Protein AF-A0A1W9MWJ4-F1 (afdb_monomer_lite)

pLDDT: mean 88.48, std 11.74, range [43.22, 98.75]

Structure (mmCIF, N/CA/C/O backbone):
data_AF-A0A1W9MWJ4-F1
#
_entry.id   AF-A0A1W9MWJ4-F1
#
loop_
_atom_site.group_PDB
_atom_site.id
_atom_site.type_symbol
_atom_site.label_atom_id
_atom_site.label_alt_id
_atom_site.label_comp_id
_atom_site.label_asym_id
_atom_site.label_entity_id
_atom_site.label_seq_id
_atom_site.pdbx_PDB_ins_code
_atom_site.Cartn_x
_atom_site.Cartn_y
_atom_site.Cartn_z
_atom_site.occupancy
_atom_site.B_iso_or_equiv
_atom_site.auth_seq_id
_atom_site.auth_comp_id
_atom_site.auth_asym_id
_atom_site.auth_atom_id
_atom_site.pdbx_PDB_model_num
ATOM 1 N N . MET A 1 1 ? -29.437 21.734 59.278 1.00 46.16 1 MET A N 1
ATOM 2 C CA . MET A 1 1 ? -28.973 21.365 60.638 1.00 46.16 1 MET A CA 1
ATOM 3 C C . MET A 1 1 ? -30.182 21.122 61.524 1.00 46.16 1 MET A C 1
ATOM 5 O O . MET A 1 1 ? -30.988 22.032 61.682 1.00 46.16 1 MET A O 1
ATOM 9 N N . ASN A 1 2 ? -30.335 19.910 62.058 1.00 43.22 2 ASN A N 1
ATOM 10 C CA . ASN A 1 2 ? -31.428 19.588 62.974 1.00 43.22 2 ASN A CA 1
ATOM 11 C C . ASN A 1 2 ? -31.180 20.314 64.317 1.00 43.22 2 ASN A C 1
ATOM 13 O O . ASN A 1 2 ? -30.206 20.009 65.000 1.00 43.22 2 ASN A O 1
ATOM 17 N N . LYS A 1 3 ? -31.988 21.334 64.651 1.00 49.19 3 LYS A N 1
ATOM 18 C CA . LYS A 1 3 ? -31.817 22.184 65.856 1.00 49.19 3 LYS A CA 1
ATOM 19 C C . LYS A 1 3 ? -32.329 21.523 67.145 1.00 49.19 3 LYS A C 1
ATOM 21 O O . LYS A 1 3 ? -32.201 22.110 68.219 1.00 49.19 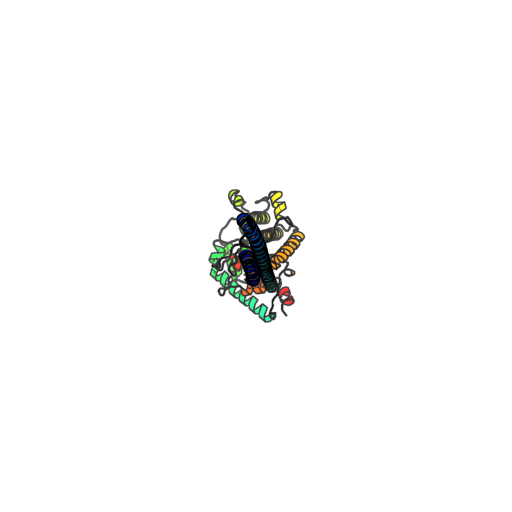3 LYS A O 1
ATOM 26 N N . GLU A 1 4 ? -32.914 20.332 67.057 1.00 54.28 4 GLU A N 1
ATOM 27 C CA . GLU A 1 4 ? -33.480 19.626 68.211 1.00 54.28 4 GLU A CA 1
ATOM 28 C C . GLU A 1 4 ? -32.502 19.356 69.366 1.00 54.28 4 GLU A C 1
ATOM 30 O O . GLU A 1 4 ? -32.885 19.615 70.506 1.00 54.28 4 GLU A O 1
ATOM 35 N N . PRO A 1 5 ? -31.238 18.940 69.145 1.00 57.44 5 PRO A N 1
ATOM 36 C CA . PRO A 1 5 ? -30.325 18.647 70.252 1.00 57.44 5 PRO A CA 1
ATOM 37 C C . PRO A 1 5 ? -30.028 19.884 71.109 1.00 57.44 5 PRO A C 1
ATOM 39 O O . PRO A 1 5 ? -29.980 19.804 72.335 1.00 57.44 5 PRO A O 1
ATOM 42 N N . LEU A 1 6 ? -29.905 21.054 70.470 1.00 55.81 6 LEU A N 1
ATOM 43 C CA . LEU A 1 6 ? -29.688 22.331 71.152 1.00 55.81 6 LEU A CA 1
ATOM 44 C C . LEU A 1 6 ? -30.902 22.741 71.988 1.00 55.81 6 LEU A C 1
ATOM 46 O O . LEU A 1 6 ? -30.722 23.221 73.102 1.00 55.81 6 LEU A O 1
ATOM 50 N N . LYS A 1 7 ? -32.128 22.507 71.500 1.00 65.94 7 LYS A N 1
ATOM 51 C CA . LYS A 1 7 ? -33.354 22.787 72.267 1.00 65.94 7 LYS A CA 1
ATOM 52 C C . LYS A 1 7 ? -33.446 21.928 73.530 1.00 65.94 7 LYS A C 1
ATOM 54 O O . LYS A 1 7 ? -33.809 22.448 74.582 1.00 65.94 7 LYS A O 1
ATOM 59 N N . THR A 1 8 ? -33.084 20.648 73.449 1.00 67.88 8 THR A N 1
ATOM 60 C CA . THR A 1 8 ? -33.124 19.724 74.595 1.00 67.88 8 THR A CA 1
ATOM 61 C C . THR A 1 8 ? -32.101 20.095 75.667 1.00 67.88 8 THR A C 1
ATOM 63 O O . THR A 1 8 ? -32.437 20.120 76.850 1.00 67.88 8 THR A O 1
ATOM 66 N N . VAL A 1 9 ? -30.879 20.463 75.263 1.00 64.19 9 VAL A N 1
ATOM 67 C CA . VAL A 1 9 ? -29.836 20.938 76.188 1.00 64.19 9 VAL A CA 1
ATOM 68 C C . VAL A 1 9 ? -30.250 22.258 76.841 1.00 64.19 9 VAL A C 1
ATOM 70 O O . VAL A 1 9 ? -30.196 22.380 78.064 1.00 64.19 9 VAL A O 1
ATOM 73 N N . TYR A 1 10 ? -30.751 23.220 76.058 1.00 69.38 10 TYR A N 1
ATOM 74 C CA . TYR A 1 10 ? -31.174 24.520 76.588 1.00 69.38 10 TYR A CA 1
ATOM 75 C C . TYR A 1 10 ? -32.322 24.384 77.595 1.00 69.38 10 TYR A C 1
ATOM 77 O O . TYR A 1 10 ? -32.293 25.000 78.660 1.00 69.38 10 TYR A O 1
ATOM 85 N N . LYS A 1 11 ? -33.299 23.518 77.299 1.00 75.62 11 LYS A N 1
ATOM 86 C CA . LYS A 1 11 ? -34.412 23.213 78.204 1.00 75.62 11 LYS A CA 1
ATOM 87 C C . LYS A 1 11 ? -33.927 22.550 79.497 1.00 75.62 11 LYS A C 1
ATOM 89 O O . LYS A 1 11 ? -34.303 22.985 80.578 1.00 75.62 11 LYS A O 1
ATOM 94 N N . ALA A 1 12 ? -33.032 21.563 79.409 1.00 72.62 12 ALA A N 1
ATOM 95 C CA . ALA A 1 12 ? -32.487 20.885 80.585 1.00 72.62 12 ALA A CA 1
ATOM 96 C C . ALA A 1 12 ? -31.656 21.817 81.489 1.00 72.62 12 ALA A C 1
ATOM 98 O O . ALA A 1 12 ? -31.703 21.684 82.713 1.00 72.62 12 ALA A O 1
ATOM 99 N N . VAL A 1 13 ? -30.913 22.765 80.905 1.00 68.31 13 VAL A N 1
ATOM 100 C CA . VAL A 1 13 ? -30.174 23.799 81.649 1.00 68.31 13 VAL A CA 1
ATOM 101 C C . VAL A 1 13 ? -31.141 24.789 82.301 1.00 68.31 13 VAL A C 1
ATOM 103 O O . VAL A 1 13 ? -31.002 25.070 83.492 1.00 68.31 13 VAL A O 1
ATOM 106 N N . SER A 1 14 ? -32.155 25.251 81.563 1.00 75.81 14 SER A N 1
ATOM 107 C CA . SER A 1 14 ? -33.181 26.174 82.062 1.00 75.81 14 SER A CA 1
ATOM 108 C C . SER A 1 14 ? -33.972 25.579 83.235 1.00 75.81 14 SER A C 1
ATOM 110 O O . SER A 1 14 ? -33.988 26.168 84.313 1.00 75.81 14 SER A O 1
ATOM 112 N N . ASP A 1 15 ? -34.503 24.359 83.099 1.00 77.38 15 ASP A N 1
ATOM 113 C CA . ASP A 1 15 ? -35.277 23.675 84.150 1.00 77.38 15 ASP A CA 1
ATOM 114 C C . ASP A 1 15 ? -34.461 23.426 85.430 1.00 77.38 15 ASP A C 1
ATOM 116 O O . ASP A 1 15 ? -35.003 23.249 86.527 1.00 77.38 15 ASP A O 1
ATOM 120 N N . ARG A 1 16 ? -33.133 23.349 85.312 1.00 67.62 16 ARG A N 1
ATOM 121 C CA . ARG A 1 16 ? -32.235 23.136 86.450 1.00 67.62 16 ARG A CA 1
ATOM 122 C C . ARG A 1 16 ? -31.802 24.448 87.087 1.00 67.62 16 ARG A C 1
ATOM 124 O O . ARG A 1 16 ? -31.708 24.494 88.309 1.00 67.62 16 ARG A O 1
ATOM 131 N N . TYR A 1 17 ? -31.605 25.497 86.290 1.00 72.06 17 TYR A N 1
ATOM 132 C CA . TYR A 1 17 ? -31.420 26.857 86.788 1.00 72.06 17 TYR A CA 1
ATOM 133 C C . TYR A 1 17 ? -32.642 27.296 87.599 1.00 72.06 17 TYR A C 1
ATOM 135 O O . TYR A 1 17 ? -32.489 27.728 88.734 1.00 72.06 17 TYR A O 1
ATOM 143 N N . THR A 1 18 ? -33.855 27.049 87.097 1.00 76.19 18 THR A N 1
ATOM 144 C CA . THR A 1 18 ? -35.100 27.334 87.826 1.00 76.19 18 THR A CA 1
ATOM 145 C C . THR A 1 18 ? -35.191 26.561 89.145 1.00 76.19 18 THR A C 1
ATOM 147 O O . THR A 1 18 ? -35.571 27.129 90.166 1.00 76.19 18 THR A O 1
ATOM 150 N N . ARG A 1 19 ? -34.783 25.282 89.170 1.00 77.12 19 ARG A N 1
ATOM 151 C CA . ARG A 1 19 ? -34.717 24.489 90.414 1.00 77.12 19 ARG A CA 1
ATOM 152 C C . ARG A 1 19 ? -33.652 24.988 91.390 1.00 77.12 19 ARG A C 1
ATOM 154 O O . ARG A 1 19 ? -33.895 24.982 92.590 1.00 77.12 19 ARG A O 1
ATOM 161 N N . PHE A 1 20 ? -32.500 25.422 90.887 1.00 70.06 20 PHE A N 1
ATOM 162 C CA . PHE A 1 20 ? -31.428 25.990 91.702 1.00 70.06 20 PHE A CA 1
ATOM 163 C C . PHE A 1 20 ? -31.844 27.328 92.322 1.00 70.06 20 PHE A C 1
ATOM 165 O O . PHE A 1 20 ? -31.697 27.502 93.527 1.00 70.06 20 PHE A O 1
ATOM 172 N N . VAL A 1 21 ? -32.430 28.228 91.525 1.00 71.44 21 VAL A N 1
ATOM 173 C CA . VAL A 1 21 ? -32.977 29.506 92.003 1.00 71.44 21 VAL A CA 1
ATOM 174 C C . VAL A 1 21 ? -34.038 29.254 93.071 1.00 71.44 21 VAL A C 1
ATOM 176 O O . VAL A 1 21 ? -33.927 29.828 94.148 1.00 71.44 21 VAL A O 1
ATOM 179 N N . ARG A 1 22 ? -34.985 28.331 92.825 1.00 77.56 22 ARG A N 1
ATOM 180 C CA . ARG A 1 22 ? -36.015 27.943 93.804 1.00 77.56 22 ARG A CA 1
ATOM 181 C C . ARG A 1 22 ? -35.404 27.447 95.121 1.00 77.56 22 ARG A C 1
ATOM 183 O O . ARG A 1 22 ? -35.761 27.958 96.178 1.00 77.56 22 ARG A O 1
ATOM 190 N N . PHE A 1 23 ? -34.454 26.512 95.059 1.00 74.00 23 PHE A N 1
ATOM 191 C CA . PHE A 1 23 ? -33.772 25.978 96.243 1.00 74.00 23 PHE A CA 1
ATOM 192 C C . PHE A 1 23 ? -33.069 27.077 97.057 1.00 74.00 23 PHE A C 1
ATOM 194 O O . PHE A 1 23 ? -33.150 27.079 98.283 1.00 74.00 23 PHE A O 1
ATOM 201 N N . TRP A 1 24 ? -32.427 28.032 96.377 1.00 68.00 24 TRP A N 1
ATOM 202 C CA . TRP A 1 24 ? -31.715 29.145 97.010 1.00 68.00 24 TRP A CA 1
ATOM 203 C C . TRP A 1 24 ? -32.668 30.148 97.674 1.00 68.00 24 TRP A C 1
ATOM 205 O O . TRP A 1 24 ? -32.402 30.593 98.787 1.00 68.00 24 TRP A O 1
ATOM 215 N N . THR A 1 25 ? -33.814 30.447 97.045 1.00 73.00 25 THR A N 1
ATOM 216 C CA . THR A 1 25 ? -34.882 31.252 97.671 1.00 73.00 25 THR A CA 1
ATOM 217 C C . THR A 1 25 ? -35.496 30.581 98.897 1.00 73.00 25 THR A C 1
ATOM 219 O O . THR A 1 25 ? -35.892 31.275 99.827 1.00 73.00 25 THR A O 1
ATOM 222 N N . GLU A 1 26 ? -35.571 29.249 98.920 1.00 77.94 26 GLU A N 1
ATOM 223 C CA . GLU A 1 26 ? -36.154 28.493 100.035 1.00 77.94 26 GLU A CA 1
ATOM 224 C C . GLU A 1 26 ? -35.163 28.288 101.203 1.00 77.94 26 GLU A C 1
ATOM 226 O O . GLU A 1 26 ? -35.597 28.058 102.329 1.00 77.94 26 GLU A O 1
ATOM 231 N N . HIS A 1 27 ? -33.844 28.405 100.977 1.00 72.50 27 HIS A N 1
ATOM 232 C CA . HIS A 1 27 ? -32.801 28.109 101.980 1.00 72.50 27 HIS A CA 1
ATOM 233 C C . HIS A 1 27 ? -31.696 29.190 102.064 1.00 72.50 27 HIS A C 1
ATOM 235 O O . HIS A 1 27 ? -30.508 28.878 101.899 1.00 72.50 27 HIS A O 1
ATOM 241 N N . PRO A 1 28 ? -32.039 30.455 102.377 1.00 66.44 28 PRO A N 1
ATOM 242 C CA . PRO A 1 28 ? -31.142 31.612 102.237 1.00 66.44 28 PRO A CA 1
ATOM 243 C C . PRO A 1 28 ? -29.908 31.606 103.160 1.00 66.44 28 PRO A C 1
ATOM 245 O O . PRO A 1 28 ? -28.928 32.286 102.870 1.00 66.44 28 PRO A O 1
ATOM 248 N N . ASN A 1 29 ? -29.920 30.822 104.246 1.00 64.19 29 ASN A N 1
ATOM 249 C CA . ASN A 1 29 ? -28.827 30.756 105.231 1.00 64.19 29 ASN A CA 1
ATOM 250 C C . ASN A 1 29 ? -27.877 29.562 105.032 1.00 64.19 29 ASN A C 1
ATOM 252 O O . ASN A 1 29 ? -26.970 29.348 105.837 1.00 64.19 29 ASN A O 1
ATOM 256 N N . THR A 1 30 ? -28.066 28.762 103.979 1.00 59.91 30 THR A N 1
ATOM 257 C CA . THR A 1 30 ? -27.116 27.695 103.650 1.00 59.91 30 THR A CA 1
ATOM 258 C C . THR A 1 30 ? -25.943 28.284 102.872 1.00 59.91 30 THR A C 1
ATOM 260 O O . THR A 1 30 ? -26.111 28.816 101.777 1.00 59.91 30 THR A O 1
ATOM 263 N N . ALA A 1 31 ? -24.731 28.188 103.431 1.00 56.72 31 ALA A N 1
ATOM 264 C CA . ALA A 1 31 ? -23.486 28.555 102.756 1.00 56.72 31 ALA A CA 1
ATOM 265 C C . ALA A 1 31 ? -23.165 27.533 101.651 1.00 56.72 31 ALA A C 1
ATOM 267 O O . ALA A 1 31 ? -22.194 26.781 101.715 1.00 56.72 31 ALA A O 1
ATOM 268 N N . PHE A 1 32 ? -24.027 27.461 100.641 1.00 59.50 32 PHE A N 1
ATOM 269 C CA . PHE A 1 32 ? -23.796 26.653 99.463 1.00 59.50 32 PHE A CA 1
ATOM 270 C C . PHE A 1 32 ? -22.678 27.329 98.661 1.00 59.50 32 PHE A C 1
ATOM 272 O O . PHE A 1 32 ? -22.807 28.505 98.307 1.00 59.50 32 PHE A O 1
ATOM 279 N N . PRO A 1 33 ? -21.555 26.650 98.382 1.00 65.25 33 PRO A N 1
ATOM 280 C CA . PRO A 1 33 ? -20.413 27.299 97.764 1.00 65.25 33 PRO A CA 1
ATOM 281 C C . PRO A 1 33 ? -20.749 27.605 96.302 1.00 65.25 33 PRO A C 1
ATOM 283 O O . PRO A 1 33 ? -20.563 26.764 95.425 1.00 65.25 33 PRO A O 1
ATOM 286 N N . LEU A 1 34 ? -21.222 28.825 96.023 1.00 64.19 34 LEU A N 1
ATOM 287 C CA . LEU A 1 34 ? -21.543 29.308 94.672 1.00 64.19 34 LEU A CA 1
ATOM 288 C C . LEU A 1 34 ? -20.396 29.033 93.688 1.00 64.19 34 LEU A C 1
ATOM 290 O O . LEU A 1 34 ? -20.623 28.617 92.556 1.00 64.19 34 LEU A O 1
ATOM 294 N N . ARG A 1 35 ? -19.149 29.165 94.162 1.00 69.38 35 ARG A N 1
ATOM 295 C CA . ARG A 1 35 ? -17.935 28.855 93.392 1.00 69.38 35 ARG A CA 1
ATOM 296 C C . ARG A 1 35 ? -17.841 27.384 92.974 1.00 69.38 35 ARG A C 1
ATOM 298 O O . ARG A 1 35 ? -17.308 27.095 91.907 1.00 69.38 35 ARG A O 1
ATOM 305 N N . MET A 1 36 ? -18.335 26.453 93.791 1.00 73.12 36 MET A N 1
ATOM 306 C CA . MET A 1 36 ? -18.375 25.026 93.460 1.00 73.12 36 MET A CA 1
ATOM 307 C C . MET A 1 36 ? -19.421 24.759 92.377 1.00 73.12 36 MET A C 1
ATOM 309 O O . MET A 1 36 ? -19.112 24.099 91.390 1.00 73.12 36 MET A O 1
ATOM 313 N N . TRP A 1 37 ? -20.622 25.328 92.513 1.00 72.19 37 TRP A N 1
ATOM 314 C CA . TRP A 1 37 ? -21.684 25.186 91.514 1.00 72.19 37 TRP A CA 1
ATOM 315 C C . TRP A 1 37 ? -21.304 25.817 90.167 1.00 72.19 37 TRP A C 1
ATOM 317 O O . TRP A 1 37 ? -21.501 25.206 89.116 1.00 72.19 37 TRP A O 1
ATOM 327 N N . GLU A 1 38 ? -20.685 26.998 90.185 1.00 73.94 38 GLU A N 1
ATOM 328 C CA . GLU A 1 38 ? -20.187 27.667 88.983 1.00 73.94 38 GLU A CA 1
ATOM 329 C C . GLU A 1 38 ? -19.080 26.846 88.302 1.00 73.94 38 GLU A C 1
ATOM 331 O O . GLU A 1 38 ? -19.107 26.649 87.085 1.00 73.94 38 GLU A O 1
ATOM 336 N N . ARG A 1 39 ? -18.133 26.303 89.082 1.00 78.81 39 ARG A N 1
ATOM 337 C CA . ARG A 1 39 ? -17.058 25.438 88.572 1.00 78.81 39 ARG A CA 1
ATOM 338 C C . ARG A 1 39 ? -17.622 24.159 87.945 1.00 78.81 39 ARG A C 1
ATOM 340 O O . ARG A 1 39 ? -17.160 23.760 86.876 1.00 78.81 39 ARG A O 1
ATOM 347 N N . GLU A 1 40 ? -18.635 23.553 88.556 1.00 77.75 40 GLU A N 1
ATOM 348 C CA . GLU A 1 40 ? -19.238 22.317 88.051 1.00 77.75 40 GLU A CA 1
ATOM 349 C C . GLU A 1 40 ? -20.125 22.556 86.823 1.00 77.75 40 GLU A C 1
ATOM 351 O O . GLU A 1 40 ? -20.106 21.769 85.874 1.00 77.75 40 GLU A O 1
ATOM 356 N N . THR A 1 41 ? -20.812 23.698 86.771 1.00 74.44 41 THR A N 1
ATOM 357 C CA . THR A 1 41 ? -21.574 24.134 85.593 1.00 74.44 41 THR A CA 1
ATOM 358 C C . THR A 1 41 ? -20.642 24.431 84.415 1.00 74.44 41 THR A C 1
ATOM 360 O O . THR A 1 41 ? -20.875 23.929 83.316 1.00 74.44 41 THR A O 1
ATOM 363 N N . LYS A 1 42 ? -19.530 25.149 84.638 1.00 77.12 42 LYS A N 1
ATOM 364 C CA . LYS A 1 42 ? -18.507 25.418 83.609 1.00 77.12 42 LYS A CA 1
ATOM 365 C C . LYS A 1 42 ? -17.877 24.135 83.065 1.00 77.12 42 LYS A C 1
ATOM 367 O O . LYS A 1 42 ? -17.789 23.974 81.850 1.00 77.12 42 LYS A O 1
ATOM 372 N N . LYS A 1 43 ? -17.499 23.191 83.936 1.00 78.88 43 LYS A N 1
ATOM 373 C CA . LYS A 1 43 ? -16.985 21.874 83.512 1.00 78.88 43 LYS A CA 1
ATOM 374 C C . LYS A 1 43 ? -17.995 21.112 82.661 1.00 78.88 43 LYS A C 1
ATOM 376 O O . LYS A 1 43 ? -17.614 20.470 81.688 1.00 78.88 43 LYS A O 1
ATOM 381 N N . ARG A 1 44 ? -19.277 21.160 83.024 1.00 74.50 44 ARG A N 1
ATOM 382 C CA . ARG A 1 44 ? -20.319 20.435 82.296 1.00 74.50 44 ARG A CA 1
ATOM 383 C C . ARG A 1 44 ? -20.608 21.054 80.929 1.00 74.50 44 ARG A C 1
ATOM 385 O O . ARG A 1 44 ? -20.681 20.309 79.960 1.00 74.50 44 ARG A O 1
ATOM 392 N N . ILE A 1 45 ? -20.662 22.385 80.839 1.00 73.06 45 ILE A N 1
ATOM 393 C CA . ILE A 1 45 ? -20.756 23.107 79.560 1.00 73.06 45 ILE A CA 1
ATOM 394 C C . ILE A 1 45 ? -19.559 22.765 78.666 1.00 73.06 45 ILE A C 1
ATOM 396 O O . ILE A 1 45 ? -19.755 22.470 77.491 1.00 73.06 45 ILE A O 1
ATOM 400 N N . ALA A 1 46 ? -18.339 22.731 79.214 1.00 75.88 46 ALA A N 1
ATOM 401 C CA . ALA A 1 46 ? -17.151 22.343 78.454 1.00 75.88 46 ALA A CA 1
ATOM 402 C C . ALA A 1 46 ? -17.260 20.909 77.896 1.00 75.88 46 ALA A C 1
ATOM 404 O O . ALA A 1 46 ? -17.012 20.705 76.710 1.00 75.88 46 ALA A O 1
ATOM 405 N N . ARG A 1 47 ? -17.724 19.935 78.699 1.00 77.06 47 ARG A N 1
ATOM 406 C CA . ARG A 1 47 ? -17.963 18.549 78.238 1.00 77.06 47 ARG A CA 1
ATOM 407 C C . ARG A 1 47 ? -19.044 18.460 77.156 1.00 77.06 47 ARG A C 1
ATOM 409 O O . ARG A 1 47 ? -18.903 17.694 76.205 1.00 77.06 47 ARG A O 1
ATOM 416 N N . GLU A 1 48 ? -20.130 19.221 77.281 1.00 73.44 48 GLU A N 1
ATOM 417 C CA . GLU A 1 48 ? -21.206 19.247 76.279 1.00 73.44 48 GLU A CA 1
ATOM 418 C C . GLU A 1 48 ? -20.753 19.919 74.973 1.00 73.44 48 GLU A C 1
ATOM 420 O O . GLU A 1 48 ? -21.060 19.419 73.890 1.00 73.44 48 GLU A O 1
ATOM 425 N N . GLN A 1 49 ? -19.960 20.994 75.052 1.00 73.62 49 GLN A N 1
ATOM 426 C CA . GLN A 1 49 ? -19.333 21.633 73.890 1.00 73.62 49 GLN A CA 1
ATOM 427 C C . GLN A 1 49 ? -18.324 20.708 73.194 1.00 73.62 49 GLN A C 1
ATOM 429 O O . GLN A 1 49 ? -18.311 20.642 71.966 1.00 73.62 49 GLN A O 1
ATOM 434 N N . GLU A 1 50 ? -17.518 19.963 73.952 1.00 75.62 50 GLU A N 1
ATOM 435 C CA . GLU A 1 50 ? -16.592 18.951 73.427 1.00 75.62 50 GLU A CA 1
ATOM 436 C C . GLU A 1 50 ? -17.347 17.806 72.733 1.00 75.62 50 GLU A C 1
ATOM 438 O O . GLU A 1 50 ? -17.009 17.415 71.616 1.00 75.62 50 GLU A O 1
ATOM 443 N N . THR A 1 51 ? -18.456 17.355 73.327 1.00 69.44 51 THR A N 1
ATOM 444 C CA . THR A 1 51 ? -19.353 16.354 72.730 1.00 69.44 51 THR A CA 1
ATOM 445 C C . THR A 1 51 ? -19.966 16.861 71.415 1.00 69.44 51 THR A C 1
ATOM 447 O O . THR A 1 51 ? -19.972 16.146 70.413 1.00 69.44 51 THR A O 1
ATOM 450 N N . LEU A 1 52 ? -20.443 18.112 71.372 1.00 65.00 52 LEU A N 1
ATOM 451 C CA . LEU A 1 52 ? -20.968 18.752 70.157 1.00 65.00 52 LEU A CA 1
ATOM 452 C C . LEU A 1 52 ? -19.898 18.905 69.063 1.00 65.00 52 LEU A C 1
ATOM 454 O O . LEU A 1 52 ? -20.188 18.639 67.892 1.00 65.00 52 LEU A O 1
ATOM 458 N N . ARG A 1 53 ? -18.664 19.286 69.427 1.00 72.81 53 ARG A N 1
ATOM 459 C CA . ARG A 1 53 ? -17.524 19.330 68.494 1.00 72.81 53 ARG A CA 1
ATOM 460 C C . ARG A 1 53 ? -17.235 17.949 67.915 1.00 72.81 53 ARG A C 1
ATOM 462 O O . ARG A 1 53 ? -17.184 17.822 66.696 1.00 72.81 53 ARG A O 1
ATOM 469 N N . PHE A 1 54 ? -17.179 16.912 68.751 1.00 73.62 54 PHE A N 1
ATOM 470 C CA . PHE A 1 54 ? -16.959 15.533 68.311 1.00 73.62 54 PHE A CA 1
ATOM 471 C C . PHE A 1 54 ? -18.010 15.058 67.290 1.00 73.62 54 PHE A C 1
ATOM 473 O O . PHE A 1 54 ? -17.660 14.494 66.251 1.00 73.62 54 PHE A O 1
ATOM 480 N N . TYR A 1 55 ? -19.301 15.321 67.530 1.00 65.12 55 TYR A N 1
ATOM 481 C CA . TYR A 1 55 ? -20.360 14.966 66.573 1.00 65.12 55 TYR A CA 1
ATOM 482 C C . TYR A 1 55 ? -20.280 15.767 65.266 1.00 65.12 55 TYR A C 1
ATOM 484 O O . TYR A 1 55 ? -20.534 15.208 64.197 1.00 65.12 55 TYR A O 1
ATOM 492 N N . THR A 1 56 ? -19.904 17.047 65.336 1.00 73.00 56 THR A N 1
ATOM 493 C CA . THR A 1 56 ? -19.753 17.912 64.154 1.00 73.00 56 THR A CA 1
ATOM 494 C C . THR A 1 56 ? -18.567 17.465 63.300 1.00 73.00 56 THR A C 1
ATOM 496 O O . THR A 1 56 ? -18.736 17.223 62.108 1.00 73.00 56 THR A O 1
ATOM 499 N N . GLU A 1 57 ? -17.404 17.230 63.911 1.00 81.12 57 GLU A N 1
ATOM 500 C CA . GLU A 1 57 ? -16.210 16.710 63.232 1.00 81.12 57 GLU A CA 1
ATOM 501 C C . GLU A 1 57 ? -16.460 15.334 62.605 1.00 81.12 57 GLU A C 1
ATOM 503 O O . GLU A 1 57 ? -16.040 15.068 61.477 1.00 81.12 57 GLU A O 1
ATOM 508 N N . ARG A 1 58 ? -17.183 14.447 63.302 1.00 79.88 58 ARG A N 1
ATOM 509 C CA . ARG A 1 58 ? -17.568 13.136 62.761 1.00 79.88 58 ARG A CA 1
ATOM 510 C C . ARG A 1 58 ? -18.532 13.271 61.578 1.00 79.88 58 ARG A C 1
ATOM 512 O O . ARG A 1 58 ? -18.404 12.521 60.609 1.00 79.88 58 ARG A O 1
ATOM 519 N N . GLY A 1 59 ? -19.465 14.223 61.633 1.00 81.81 59 GLY A N 1
ATOM 520 C CA . GLY A 1 59 ? -20.374 14.555 60.534 1.00 81.81 59 GLY A CA 1
ATOM 521 C C . GLY A 1 59 ? -19.643 15.115 59.312 1.00 81.81 59 GLY A C 1
ATOM 522 O O . GLY A 1 59 ? -19.876 14.655 58.196 1.00 81.81 59 GLY A O 1
ATOM 523 N N . GLU A 1 60 ? -18.700 16.034 59.513 1.00 85.44 60 GLU A N 1
ATOM 524 C CA . GLU A 1 60 ? -17.857 16.565 58.440 1.00 85.44 60 GLU A CA 1
ATOM 525 C C . GLU A 1 60 ? -16.969 15.493 57.812 1.00 85.44 60 GLU A C 1
ATOM 527 O O . GLU A 1 60 ? -16.905 15.406 56.588 1.00 85.44 60 GLU A O 1
ATOM 532 N N . LYS A 1 61 ? -16.318 14.645 58.620 1.00 85.69 61 LYS A N 1
ATOM 533 C CA . LYS A 1 61 ? -15.524 13.512 58.116 1.00 85.69 61 LYS A CA 1
ATOM 534 C C . LYS A 1 61 ? -16.385 12.560 57.286 1.00 85.69 61 LYS A C 1
ATOM 536 O O . LYS A 1 61 ? -15.958 12.137 56.216 1.00 85.69 61 LYS A O 1
ATOM 541 N N . LYS A 1 62 ? -17.614 12.269 57.732 1.00 86.00 62 LYS A N 1
ATOM 542 C CA . LYS A 1 62 ? -18.577 11.452 56.977 1.00 86.00 62 LYS A CA 1
ATOM 543 C C . LYS A 1 62 ? -18.962 12.111 55.649 1.00 86.00 62 LYS A C 1
ATOM 545 O O . LYS A 1 62 ? -18.964 11.430 54.632 1.00 86.00 62 LYS A O 1
ATOM 550 N N . ASN A 1 63 ? -19.250 13.411 55.636 1.00 86.50 63 ASN A N 1
ATOM 551 C CA . ASN A 1 63 ? -19.603 14.130 54.408 1.00 86.50 63 ASN A CA 1
ATOM 552 C C . ASN A 1 63 ? -18.425 14.210 53.427 1.00 86.50 63 ASN A C 1
ATOM 554 O O . ASN A 1 63 ? -18.624 13.983 52.238 1.00 86.50 63 ASN A O 1
ATOM 558 N N . ARG A 1 64 ? -17.198 14.447 53.918 1.00 87.94 64 ARG A N 1
ATOM 559 C CA . ARG A 1 64 ? -15.973 14.396 53.100 1.00 87.94 64 ARG A CA 1
ATOM 560 C C . ARG A 1 64 ? -15.764 13.010 52.495 1.00 87.94 64 ARG A C 1
ATOM 562 O O . ARG A 1 64 ? -15.501 12.909 51.305 1.00 87.94 64 ARG A O 1
ATOM 569 N N . LEU A 1 65 ? -15.951 11.949 53.285 1.00 86.12 65 LEU A N 1
ATOM 570 C CA . LEU A 1 65 ? -15.863 10.571 52.799 1.00 86.12 65 LEU A CA 1
ATOM 571 C C . LEU A 1 65 ? -16.931 10.272 51.735 1.00 86.12 65 LEU A C 1
ATOM 573 O O . LEU A 1 65 ? -16.620 9.666 50.717 1.00 86.12 65 LEU A O 1
ATOM 577 N N . ILE A 1 66 ? -18.177 10.713 51.939 1.00 87.69 66 ILE A N 1
ATOM 578 C CA . ILE A 1 66 ? -19.252 10.548 50.950 1.00 87.69 66 ILE A CA 1
ATOM 579 C C . ILE A 1 66 ? -18.924 11.312 49.660 1.00 87.69 66 ILE A C 1
ATOM 581 O O . ILE A 1 66 ? -19.064 10.729 48.588 1.00 87.69 66 ILE A O 1
ATOM 585 N N . SER A 1 67 ? -18.455 12.565 49.748 1.00 86.81 67 SER A N 1
ATOM 586 C CA . SER A 1 67 ? -18.033 13.351 48.575 1.00 86.81 67 SER A CA 1
ATOM 587 C C . SER A 1 67 ? -16.917 12.643 47.816 1.00 86.81 67 SER A C 1
ATOM 589 O O . SER A 1 67 ? -17.063 12.396 46.626 1.00 86.81 67 SER A O 1
ATOM 591 N N . ALA A 1 68 ? -15.870 12.197 48.517 1.00 89.44 68 ALA A N 1
ATOM 592 C CA . ALA A 1 68 ? -14.756 11.472 47.913 1.00 89.44 68 ALA A CA 1
ATOM 593 C C . ALA A 1 68 ? -15.206 10.170 47.225 1.00 89.44 68 ALA A C 1
ATOM 595 O O . ALA A 1 68 ? -14.755 9.857 46.127 1.00 89.44 68 ALA A O 1
ATOM 596 N N . ILE A 1 69 ? -16.138 9.418 47.826 1.00 90.56 69 ILE A N 1
ATOM 597 C CA . ILE A 1 69 ? -16.709 8.211 47.206 1.00 90.56 69 ILE A CA 1
ATOM 598 C C . ILE A 1 69 ? -17.518 8.562 45.950 1.00 90.56 69 ILE A C 1
ATOM 600 O O . ILE A 1 69 ? -17.465 7.825 44.965 1.00 90.56 69 ILE A O 1
ATOM 604 N N . LEU A 1 70 ? -18.295 9.648 45.971 1.00 90.56 70 LEU A N 1
ATOM 605 C CA . LEU A 1 70 ? -19.076 10.091 44.814 1.00 90.56 70 LEU A CA 1
ATOM 606 C C . LEU A 1 70 ? -18.173 10.592 43.680 1.00 90.56 70 LEU A C 1
ATOM 608 O O . LEU A 1 70 ? -18.397 10.211 42.532 1.00 90.56 70 LEU A O 1
ATOM 612 N N . GLU A 1 71 ? -17.138 11.366 44.002 1.00 90.88 71 GLU A N 1
ATOM 613 C CA . GLU A 1 71 ? -16.114 11.831 43.061 1.00 90.88 71 GLU A CA 1
ATOM 614 C C . GLU A 1 71 ? -15.377 10.653 42.423 1.00 90.88 71 GLU A C 1
ATOM 616 O O . GLU A 1 71 ? -15.311 10.572 41.198 1.00 90.88 71 GLU A O 1
ATOM 621 N N . LEU A 1 72 ? -14.925 9.680 43.222 1.00 91.62 72 LEU A N 1
ATOM 622 C CA . LEU A 1 72 ? -14.284 8.468 42.711 1.00 91.62 72 LEU A CA 1
ATOM 623 C C . LEU A 1 72 ? -15.228 7.671 41.800 1.00 91.62 72 LEU A C 1
ATOM 625 O O . LEU A 1 72 ? -14.836 7.248 40.716 1.00 91.62 72 LEU A O 1
ATOM 629 N N . LYS A 1 73 ? -16.497 7.489 42.194 1.00 93.06 73 LYS A N 1
ATOM 630 C CA . LYS A 1 73 ? -17.501 6.816 41.348 1.00 93.06 73 LYS A CA 1
ATOM 631 C C . LYS A 1 73 ? -17.718 7.549 40.027 1.00 93.06 73 LYS A C 1
ATOM 633 O O . LYS A 1 73 ? -17.903 6.894 39.003 1.00 93.06 73 LYS A O 1
ATOM 638 N N . TRP A 1 74 ? -17.729 8.879 40.045 1.00 93.56 74 TRP A N 1
ATOM 639 C CA . TRP A 1 74 ? -17.871 9.688 38.840 1.00 93.56 74 TRP A CA 1
ATOM 640 C C . TRP A 1 74 ? -16.640 9.562 37.938 1.00 93.56 74 TRP A C 1
ATOM 642 O O . TRP A 1 74 ? -16.797 9.260 36.760 1.00 93.56 74 TRP A O 1
ATOM 652 N N . GLN A 1 75 ? -15.429 9.660 38.493 1.00 93.31 75 GLN A N 1
ATOM 653 C CA . GLN A 1 75 ? -14.175 9.450 37.759 1.00 93.31 75 GLN A CA 1
ATOM 654 C C . GLN A 1 75 ? -14.112 8.061 37.113 1.00 93.31 75 GLN A C 1
ATOM 656 O O . GLN A 1 75 ? -13.841 7.957 35.919 1.00 93.31 75 GLN A O 1
ATOM 661 N N . VAL A 1 76 ? -14.432 7.001 37.864 1.00 94.19 76 VAL A N 1
ATOM 662 C CA . VAL A 1 76 ? -14.464 5.626 37.339 1.00 94.19 76 VAL A CA 1
ATOM 663 C C . VAL A 1 76 ? -15.471 5.500 36.194 1.00 94.19 76 VAL A C 1
ATOM 665 O O . VAL A 1 76 ? -15.141 4.940 35.154 1.00 94.19 76 VAL A O 1
ATOM 668 N N . ARG A 1 77 ? -16.683 6.053 36.335 1.00 95.50 77 ARG A N 1
ATOM 669 C CA . ARG A 1 77 ? -17.692 6.040 35.259 1.00 95.50 77 ARG A CA 1
ATOM 670 C C . ARG A 1 77 ? -17.223 6.794 34.017 1.00 95.50 77 ARG A C 1
ATOM 672 O O . ARG A 1 77 ? -17.431 6.297 32.916 1.00 95.50 77 ARG A O 1
ATOM 679 N N . SER A 1 78 ? -16.583 7.948 34.187 1.00 94.06 78 SER A N 1
ATOM 680 C CA . SER A 1 78 ? -16.043 8.737 33.078 1.00 94.06 78 SER A CA 1
ATOM 681 C C . SER A 1 78 ? -14.924 7.994 32.348 1.00 94.06 78 SER A C 1
ATOM 683 O O . SER A 1 78 ? -14.945 7.930 31.124 1.00 94.06 78 SER A O 1
ATOM 685 N N . ILE A 1 79 ? -13.995 7.366 33.078 1.00 95.88 79 ILE A N 1
ATOM 686 C CA . ILE A 1 79 ? -12.933 6.536 32.486 1.00 95.88 79 ILE A CA 1
ATOM 687 C C . ILE A 1 79 ? -13.545 5.372 31.704 1.00 95.88 79 ILE A C 1
ATOM 689 O O . ILE A 1 79 ? -13.201 5.173 30.544 1.00 95.88 79 ILE A O 1
ATOM 693 N N . LEU A 1 80 ? -14.496 4.644 32.298 1.00 96.81 80 LEU A N 1
ATOM 694 C CA . LEU A 1 80 ? -15.169 3.533 31.621 1.00 96.81 80 LEU A CA 1
ATOM 695 C C . LEU A 1 80 ? -15.920 3.988 30.363 1.00 96.81 80 LEU A C 1
ATOM 697 O O . LEU A 1 80 ? -15.859 3.304 29.344 1.00 96.81 80 LEU A O 1
ATOM 701 N N . ALA A 1 81 ? -16.586 5.145 30.406 1.00 96.75 81 ALA A N 1
ATOM 702 C CA . ALA A 1 81 ? -17.266 5.713 29.245 1.00 96.75 81 ALA A CA 1
ATOM 703 C C . ALA A 1 81 ? -16.276 6.079 28.130 1.00 96.75 81 ALA A C 1
ATOM 705 O O . ALA A 1 81 ? -16.516 5.741 26.974 1.00 96.75 81 ALA A O 1
ATOM 706 N N . ILE A 1 82 ? -15.145 6.705 28.470 1.00 96.81 82 ILE A N 1
ATOM 707 C CA . ILE A 1 82 ? -14.083 7.027 27.507 1.00 96.81 82 ILE A CA 1
ATOM 708 C C . ILE A 1 82 ? -13.515 5.744 26.895 1.00 96.81 82 ILE A C 1
ATOM 710 O O . ILE A 1 82 ? -13.437 5.643 25.675 1.00 96.81 82 ILE A O 1
ATOM 714 N N . CYS A 1 83 ? -13.184 4.738 27.708 1.00 97.12 83 CYS A N 1
ATOM 715 C CA . CYS A 1 83 ? -12.695 3.450 27.216 1.00 97.12 83 CYS A CA 1
ATOM 716 C C . CYS A 1 83 ? -13.703 2.776 26.277 1.00 97.12 83 CYS A C 1
ATOM 718 O O . CYS A 1 83 ? -13.313 2.273 25.226 1.00 97.12 83 CYS A O 1
ATOM 720 N N . PHE A 1 84 ? -14.993 2.797 26.621 1.00 97.50 84 PHE A N 1
ATOM 721 C CA . PHE A 1 84 ? -16.052 2.232 25.787 1.00 97.50 84 PHE A CA 1
ATOM 722 C C . PHE A 1 84 ? -16.207 2.976 24.454 1.00 97.50 84 PHE A C 1
ATOM 724 O O . PHE A 1 84 ? -16.324 2.338 23.406 1.00 97.50 84 PHE A O 1
ATOM 731 N N . ILE A 1 85 ? -16.173 4.312 24.474 1.00 96.69 85 ILE A N 1
ATOM 732 C CA . ILE A 1 85 ? -16.240 5.141 23.264 1.00 96.69 85 ILE A CA 1
ATOM 733 C C . ILE A 1 85 ? -15.028 4.866 22.373 1.00 96.69 85 ILE A C 1
ATOM 735 O O . ILE A 1 85 ? -15.206 4.565 21.195 1.00 96.69 85 ILE A O 1
ATOM 739 N N . SER A 1 86 ? -13.814 4.891 22.927 1.00 93.19 86 SER A N 1
ATOM 740 C CA . SER A 1 86 ? -12.588 4.600 22.178 1.00 93.19 86 SER A CA 1
ATOM 741 C C . SER A 1 86 ? -12.613 3.197 21.576 1.00 93.19 86 SER A C 1
ATOM 743 O O . SER A 1 86 ? -12.321 3.036 20.396 1.00 93.19 86 SER A O 1
ATOM 745 N N . PHE A 1 87 ? -13.030 2.186 22.345 1.00 95.44 87 PHE A N 1
ATOM 746 C CA . PHE A 1 87 ? -13.179 0.818 21.847 1.00 95.44 87 PHE A CA 1
ATOM 747 C C . PHE A 1 87 ? -14.195 0.725 20.701 1.00 95.44 87 PHE A C 1
ATOM 749 O O . PHE A 1 87 ? -13.928 0.078 19.688 1.00 95.44 87 PHE A O 1
ATOM 756 N N . SER A 1 88 ? -15.338 1.401 20.833 1.00 96.44 88 SER A N 1
ATOM 757 C CA . SER A 1 88 ? -16.391 1.409 19.812 1.00 96.44 88 SER A CA 1
ATOM 758 C C . SER A 1 88 ? -15.924 2.088 18.524 1.00 96.44 88 SER A C 1
ATOM 760 O O . SER A 1 88 ? -16.158 1.559 17.440 1.00 96.44 88 SER A O 1
ATOM 762 N N . ILE A 1 89 ? -15.220 3.220 18.635 1.00 93.56 89 ILE A N 1
ATOM 763 C CA . ILE A 1 89 ? -14.642 3.937 17.491 1.00 93.56 89 ILE A CA 1
ATOM 764 C C . ILE A 1 89 ? -13.590 3.068 16.799 1.00 93.56 89 ILE A C 1
ATOM 766 O O . ILE A 1 89 ? -13.681 2.866 15.592 1.00 93.56 89 ILE A O 1
ATOM 770 N N . SER A 1 90 ? -12.633 2.502 17.539 1.00 91.75 90 SER A N 1
ATOM 771 C CA . SER A 1 90 ? -11.604 1.633 16.957 1.00 91.75 90 SER A CA 1
ATOM 772 C C . SER A 1 90 ? -12.212 0.412 16.271 1.00 91.75 90 SER A C 1
ATOM 774 O O . SER A 1 90 ? -11.828 0.081 15.153 1.00 91.75 90 SER A O 1
ATOM 776 N N . THR A 1 91 ? -13.206 -0.222 16.900 1.00 94.44 91 THR A N 1
ATOM 777 C CA . THR A 1 91 ? -13.925 -1.359 16.310 1.00 94.44 91 THR A CA 1
ATOM 778 C C . THR A 1 91 ? -14.622 -0.948 15.019 1.00 94.44 91 THR A C 1
ATOM 780 O O . THR A 1 91 ? -14.474 -1.622 14.006 1.00 94.44 91 THR A O 1
ATOM 783 N N . PHE A 1 92 ? -15.336 0.180 15.023 1.00 94.38 92 PHE A N 1
ATOM 784 C CA . PHE A 1 92 ? -15.994 0.698 13.827 1.00 94.38 92 PHE A CA 1
ATOM 785 C C . PHE A 1 92 ? -14.999 0.978 12.695 1.00 94.38 92 PHE A C 1
ATOM 787 O O . PHE A 1 92 ? -15.249 0.580 11.563 1.00 94.38 92 PHE A O 1
ATOM 794 N N . LEU A 1 93 ? -13.860 1.608 12.992 1.00 92.25 93 LEU A N 1
ATOM 795 C CA . LEU A 1 93 ? -12.850 1.942 11.986 1.00 92.25 93 LEU A CA 1
ATOM 796 C C . LEU A 1 93 ? -12.172 0.692 11.408 1.00 92.25 93 LEU A C 1
ATOM 798 O O . LEU A 1 93 ? -11.948 0.623 10.202 1.00 92.25 93 LEU A O 1
ATOM 802 N N . ILE A 1 94 ? -11.891 -0.317 12.239 1.00 94.12 94 ILE A N 1
ATOM 803 C CA . ILE A 1 94 ? -11.381 -1.613 11.768 1.00 94.12 94 ILE A CA 1
ATOM 804 C C . ILE A 1 94 ? -12.427 -2.293 10.880 1.00 94.12 94 ILE A C 1
ATOM 806 O O . ILE A 1 94 ? -12.080 -2.828 9.828 1.00 94.12 94 ILE A O 1
ATOM 810 N N . LEU A 1 95 ? -13.707 -2.255 11.258 1.00 95.00 95 LEU A N 1
ATOM 811 C CA . LEU A 1 95 ? -14.773 -2.824 10.437 1.00 95.00 95 LEU A CA 1
ATOM 812 C C . LEU A 1 95 ? -14.916 -2.085 9.097 1.00 95.00 95 LEU A C 1
ATOM 814 O O . LEU A 1 95 ? -14.962 -2.744 8.064 1.00 95.00 95 LEU A O 1
ATOM 818 N N . ASP A 1 96 ? -14.906 -0.750 9.087 1.00 92.94 96 ASP A N 1
ATOM 819 C CA . ASP A 1 96 ? -14.971 0.053 7.855 1.00 92.94 96 ASP A CA 1
ATOM 820 C C . ASP A 1 96 ? -13.759 -0.166 6.935 1.00 92.94 96 ASP A C 1
ATOM 822 O O . ASP A 1 96 ? -13.906 -0.192 5.711 1.00 92.94 96 ASP A O 1
ATOM 826 N N . ASN A 1 97 ? -12.568 -0.378 7.506 1.00 94.19 97 ASN A N 1
ATOM 827 C CA . ASN A 1 97 ? -11.374 -0.705 6.729 1.00 94.19 97 ASN A CA 1
ATOM 828 C C . ASN A 1 97 ? -11.486 -2.072 6.039 1.00 94.19 97 ASN A C 1
ATOM 830 O O . ASN A 1 97 ? -10.976 -2.243 4.937 1.00 94.19 97 ASN A O 1
ATOM 834 N N . ASN A 1 98 ? -12.137 -3.049 6.670 1.00 95.94 98 ASN A N 1
ATOM 835 C CA . ASN A 1 98 ? -12.051 -4.447 6.244 1.00 95.94 98 ASN A CA 1
ATOM 836 C C . ASN A 1 98 ? -13.319 -5.004 5.591 1.00 95.94 98 ASN A C 1
ATOM 838 O O . ASN A 1 98 ? -13.235 -6.057 4.957 1.00 95.94 98 ASN A O 1
ATOM 842 N N . PHE A 1 99 ? -14.466 -4.335 5.729 1.00 95.31 99 PHE A N 1
ATOM 843 C CA . PHE A 1 99 ? -15.752 -4.822 5.236 1.00 95.31 99 PHE A CA 1
ATOM 844 C C . PHE A 1 99 ? -16.514 -3.756 4.448 1.00 95.31 99 PHE A C 1
ATOM 846 O O . PHE A 1 99 ? -16.696 -2.622 4.892 1.00 95.31 99 PHE A O 1
ATOM 853 N N . SER A 1 100 ? -17.024 -4.150 3.283 1.00 91.75 100 SER A N 1
ATOM 854 C CA . SER A 1 100 ? -17.911 -3.322 2.468 1.00 91.75 100 SER A CA 1
ATOM 855 C C . SER A 1 100 ? -19.350 -3.460 2.962 1.00 91.75 100 SER A C 1
ATOM 857 O O . SER A 1 100 ? -19.974 -4.506 2.806 1.00 91.75 100 SER A O 1
ATOM 859 N N . PHE A 1 101 ? -19.916 -2.397 3.539 1.00 84.62 101 PHE A N 1
ATOM 860 C CA . PHE A 1 101 ? -21.319 -2.401 3.991 1.00 84.62 101 PHE A CA 1
ATOM 861 C C . PHE A 1 101 ? -22.338 -2.401 2.841 1.00 84.62 101 PHE A C 1
ATOM 863 O O . PHE A 1 101 ? -23.520 -2.668 3.055 1.00 84.62 101 PHE A O 1
ATOM 870 N N . ARG A 1 102 ? -21.897 -2.074 1.623 1.00 87.00 102 ARG A N 1
ATOM 871 C CA . ARG A 1 102 ? -22.688 -2.161 0.394 1.00 87.00 102 ARG A CA 1
ATOM 872 C C . ARG A 1 102 ? -21.880 -2.946 -0.627 1.00 87.00 102 ARG A C 1
ATOM 874 O O . ARG A 1 102 ? -20.811 -2.490 -1.020 1.00 87.00 102 ARG A O 1
ATOM 881 N N . SER A 1 103 ? -22.386 -4.100 -1.044 1.00 85.25 103 SER A N 1
ATOM 882 C CA . SER A 1 103 ? -21.786 -4.859 -2.139 1.00 85.25 103 SER A CA 1
ATOM 883 C C . SER A 1 103 ? -22.068 -4.144 -3.456 1.00 85.25 103 SER A C 1
ATOM 885 O O . SER A 1 103 ? -23.234 -3.930 -3.797 1.00 85.25 103 SER A O 1
ATOM 887 N N . LYS A 1 104 ? -21.018 -3.785 -4.192 1.00 94.25 104 LYS A N 1
ATOM 888 C CA . LYS A 1 104 ? -21.150 -3.404 -5.601 1.00 94.25 104 LYS A CA 1
ATOM 889 C C . LYS A 1 104 ? -21.413 -4.666 -6.417 1.00 94.25 104 LYS A C 1
ATOM 891 O O . LYS A 1 104 ? -20.852 -5.717 -6.108 1.00 94.25 104 LYS A O 1
ATOM 896 N N . SER A 1 105 ? -22.244 -4.565 -7.447 1.00 96.25 105 SER A N 1
ATOM 897 C CA . SER A 1 105 ? -22.307 -5.617 -8.464 1.00 96.25 105 SER A CA 1
ATOM 898 C C . SER A 1 105 ? -20.990 -5.684 -9.238 1.00 96.25 105 SER A C 1
ATOM 900 O O . SER A 1 105 ? -20.268 -4.684 -9.330 1.00 96.25 105 SER A O 1
ATOM 902 N N . TYR A 1 106 ? -20.705 -6.833 -9.853 1.00 97.00 106 TYR A N 1
ATOM 903 C CA . TYR A 1 106 ? -19.551 -6.995 -10.745 1.00 97.00 106 TYR A CA 1
ATOM 904 C C . TYR A 1 106 ? -19.447 -5.854 -11.771 1.00 97.00 106 TYR A C 1
ATOM 906 O O . TYR A 1 106 ? -18.404 -5.218 -11.912 1.00 97.00 106 TYR A O 1
ATOM 914 N N . ARG A 1 107 ? -20.561 -5.525 -12.442 1.00 97.62 107 ARG A N 1
ATOM 915 C CA . ARG A 1 107 ? -20.600 -4.471 -13.469 1.00 97.62 107 ARG A CA 1
ATOM 916 C C . ARG A 1 107 ? -20.276 -3.089 -12.900 1.00 97.62 107 ARG A C 1
ATOM 918 O O . ARG A 1 107 ? -19.538 -2.339 -13.530 1.00 97.62 107 ARG A O 1
ATOM 925 N N . GLU A 1 108 ? -20.833 -2.743 -11.741 1.00 97.44 108 GLU A N 1
ATOM 926 C CA . GLU A 1 108 ? -20.564 -1.450 -11.099 1.00 97.44 108 GLU A CA 1
ATOM 927 C C . GLU A 1 108 ? -19.104 -1.331 -10.669 1.00 97.44 108 GLU A C 1
ATOM 929 O O . GLU A 1 108 ? -18.501 -0.276 -10.855 1.00 97.44 108 GLU A O 1
ATOM 934 N N . PHE A 1 109 ? -18.530 -2.401 -10.110 1.00 97.69 109 PHE A N 1
ATOM 935 C CA . PHE A 1 109 ? -17.127 -2.405 -9.716 1.00 97.69 109 PHE A CA 1
ATOM 936 C C . PHE A 1 109 ? -16.204 -2.271 -10.930 1.00 97.69 109 PHE A C 1
ATOM 938 O O . PHE A 1 109 ? -15.344 -1.396 -10.932 1.00 97.69 109 PHE A O 1
ATOM 945 N N . VAL A 1 110 ? -16.413 -3.078 -11.976 1.00 98.12 110 VAL A N 1
ATOM 946 C CA . VAL A 1 110 ? -15.592 -3.031 -13.196 1.00 98.12 110 VAL A CA 1
ATOM 947 C C . VAL A 1 110 ? -15.681 -1.666 -13.876 1.00 98.12 110 VAL A C 1
ATOM 949 O O . VAL A 1 110 ? -14.651 -1.125 -14.257 1.00 98.12 110 VAL A O 1
ATOM 952 N N . SER A 1 111 ? -16.874 -1.066 -13.960 1.00 98.19 111 SER A N 1
ATOM 953 C CA . SER A 1 111 ? -17.026 0.288 -14.509 1.00 98.19 111 SER A CA 1
ATOM 954 C C . SER A 1 111 ? -16.213 1.314 -13.718 1.00 98.19 111 SER A C 1
ATOM 956 O O . SER A 1 111 ? -15.518 2.125 -14.313 1.00 98.19 111 SER A O 1
ATOM 958 N N . GLN A 1 112 ? -16.262 1.264 -12.382 1.00 97.88 112 GLN A N 1
ATOM 959 C CA . GLN A 1 112 ? -15.487 2.184 -11.543 1.00 97.88 112 GLN A CA 1
ATOM 960 C C . GLN A 1 112 ? -13.980 1.947 -11.653 1.00 97.88 112 GLN A C 1
ATOM 962 O O . GLN A 1 112 ? -13.215 2.905 -11.647 1.00 97.88 112 GLN A O 1
ATOM 967 N N . LEU A 1 113 ? -13.553 0.687 -11.755 1.00 98.44 113 LEU A N 1
ATOM 968 C CA . LEU A 1 113 ? -12.155 0.327 -11.971 1.00 98.44 113 LEU A CA 1
ATOM 969 C C . LEU A 1 113 ? -11.643 0.905 -13.299 1.00 98.44 113 LEU A C 1
ATOM 971 O O . LEU A 1 113 ? -10.599 1.556 -13.314 1.00 98.44 113 LEU A O 1
ATOM 975 N N . ASP A 1 114 ? -12.400 0.714 -14.381 1.00 98.44 114 ASP A N 1
ATOM 976 C CA . ASP A 1 114 ? -12.048 1.197 -15.718 1.00 98.44 114 ASP A CA 1
ATOM 977 C C . ASP A 1 114 ? -12.018 2.732 -15.770 1.00 98.44 114 ASP A C 1
ATOM 979 O O . ASP A 1 114 ? -11.066 3.310 -16.301 1.00 98.44 114 ASP A O 1
ATOM 983 N N . ASP A 1 115 ? -12.996 3.401 -15.149 1.00 98.44 115 ASP A N 1
ATOM 984 C CA . ASP A 1 115 ? -13.012 4.860 -15.016 1.00 98.44 115 ASP A CA 1
ATOM 985 C C . ASP A 1 115 ? -11.780 5.353 -14.244 1.00 98.44 115 ASP A C 1
ATOM 987 O O . ASP A 1 115 ? -11.058 6.237 -14.713 1.00 98.44 115 ASP A O 1
ATOM 991 N N . SER A 1 116 ? -11.480 4.748 -13.090 1.00 98.38 116 SER A N 1
ATOM 992 C CA . SER A 1 116 ? -10.310 5.118 -12.291 1.00 98.38 116 SER A CA 1
ATOM 993 C C . SER A 1 116 ? -9.002 4.940 -13.053 1.00 98.38 116 SER A C 1
ATOM 995 O O . SER A 1 116 ? -8.134 5.819 -13.014 1.00 98.38 116 SER A O 1
ATOM 997 N N . MET A 1 117 ? -8.863 3.840 -13.794 1.00 98.50 117 MET A N 1
ATOM 998 C CA . MET A 1 117 ? -7.702 3.603 -14.646 1.00 98.50 117 MET A CA 1
ATOM 999 C C . MET A 1 117 ? -7.613 4.629 -15.781 1.00 98.50 117 MET A C 1
ATOM 1001 O O . MET A 1 117 ? -6.524 5.129 -16.078 1.00 98.50 117 MET A O 1
ATOM 1005 N N . LEU A 1 118 ? -8.734 4.999 -16.400 1.00 98.19 118 LEU A N 1
ATOM 1006 C CA . LEU A 1 118 ? -8.768 6.021 -17.442 1.00 98.19 118 LEU A CA 1
ATOM 1007 C C . LEU A 1 118 ? -8.303 7.383 -16.906 1.00 98.19 118 LEU A C 1
ATOM 1009 O O . LEU A 1 118 ? -7.404 7.996 -17.495 1.00 98.19 118 LEU A O 1
ATOM 1013 N N . PHE A 1 119 ? -8.866 7.837 -15.782 1.00 98.25 119 PHE A N 1
ATOM 1014 C CA . PHE A 1 119 ? -8.511 9.117 -15.165 1.00 98.25 119 PHE A CA 1
ATOM 1015 C C . PHE A 1 119 ? -7.055 9.147 -14.699 1.00 98.25 119 PHE A C 1
ATOM 1017 O O . PHE A 1 119 ? -6.339 10.103 -14.999 1.00 98.25 119 PHE A O 1
ATOM 1024 N N . GLY A 1 120 ? -6.569 8.090 -14.047 1.00 98.12 120 GLY A N 1
ATOM 1025 C CA . GLY A 1 120 ? -5.179 8.049 -13.594 1.00 98.12 120 GLY A CA 1
ATOM 1026 C C . GLY A 1 120 ? -4.173 7.945 -14.741 1.00 98.12 120 GLY A C 1
ATOM 1027 O O . GLY A 1 120 ? -3.106 8.559 -14.691 1.00 98.12 120 GLY A O 1
ATOM 1028 N N . THR A 1 121 ? -4.524 7.271 -15.841 1.00 98.31 121 THR A N 1
ATOM 1029 C CA . THR A 1 121 ? -3.676 7.242 -17.047 1.00 98.31 121 THR A CA 1
ATOM 1030 C C . THR A 1 121 ? -3.597 8.626 -17.687 1.00 98.31 121 THR A C 1
ATOM 1032 O O . THR A 1 121 ? -2.514 9.074 -18.080 1.00 98.31 121 THR A O 1
ATOM 1035 N N . ALA A 1 122 ? -4.723 9.344 -17.757 1.00 98.00 122 ALA A N 1
ATOM 1036 C CA . ALA A 1 122 ? -4.748 10.728 -18.218 1.00 98.00 122 ALA A CA 1
ATOM 1037 C C . ALA A 1 122 ? -3.908 11.641 -17.308 1.00 98.00 122 ALA A C 1
ATOM 1039 O O . ALA A 1 122 ? -3.109 12.434 -17.814 1.00 98.00 122 ALA A O 1
ATOM 1040 N N . TRP A 1 123 ? -4.014 11.473 -15.986 1.00 97.62 123 TRP A N 1
ATOM 1041 C CA . TRP A 1 123 ? -3.221 12.209 -15.001 1.00 97.62 123 TRP A CA 1
ATOM 1042 C C . TRP A 1 123 ? -1.715 12.013 -15.210 1.00 97.62 123 TRP A C 1
ATOM 1044 O O . TRP A 1 123 ? -0.976 12.998 -15.307 1.00 97.62 123 TRP A O 1
ATOM 1054 N N . MET A 1 124 ? -1.262 10.758 -15.337 1.00 97.12 124 MET A N 1
ATOM 1055 C CA . MET A 1 124 ? 0.152 10.423 -15.554 1.00 97.12 124 MET A CA 1
ATOM 1056 C C . MET A 1 124 ? 0.655 10.966 -16.892 1.00 97.12 124 MET A C 1
ATOM 1058 O O . MET A 1 124 ? 1.727 11.564 -16.951 1.00 97.12 124 MET A O 1
ATOM 1062 N N . THR A 1 125 ? -0.149 10.848 -17.953 1.00 97.00 125 THR A N 1
ATOM 1063 C CA . THR A 1 125 ? 0.200 11.373 -19.283 1.00 97.00 125 THR A CA 1
ATOM 1064 C C . THR A 1 125 ? 0.386 12.891 -19.244 1.00 97.00 125 THR A C 1
ATOM 1066 O O . THR A 1 125 ? 1.382 13.406 -19.752 1.00 97.00 125 THR A O 1
ATOM 1069 N N . ALA A 1 126 ? -0.519 13.618 -18.583 1.00 96.38 126 ALA A N 1
ATOM 1070 C CA . ALA A 1 126 ? -0.444 15.073 -18.454 1.00 96.38 126 ALA A CA 1
ATOM 1071 C C . ALA A 1 126 ? 0.776 15.545 -17.641 1.00 96.38 126 ALA A C 1
ATOM 1073 O O . ALA A 1 126 ? 1.252 16.664 -17.827 1.00 96.38 126 ALA A O 1
ATOM 1074 N N . ARG A 1 127 ? 1.305 14.688 -16.760 1.00 94.38 127 ARG A N 1
ATOM 1075 C CA . ARG A 1 127 ? 2.453 14.970 -15.880 1.00 94.38 127 ARG A CA 1
ATOM 1076 C C . ARG A 1 127 ? 3.702 14.180 -16.241 1.00 94.38 127 ARG A C 1
ATOM 1078 O O . ARG A 1 127 ? 4.637 14.094 -15.451 1.00 94.38 127 ARG A O 1
ATOM 1085 N N . THR A 1 128 ? 3.758 13.686 -17.469 1.00 92.50 128 THR A N 1
ATOM 1086 C CA . THR A 1 128 ? 4.903 12.980 -18.039 1.00 92.50 128 THR A CA 1
ATOM 1087 C C . THR A 1 128 ? 6.241 13.637 -17.692 1.00 92.50 128 THR A C 1
ATOM 1089 O O . THR A 1 128 ? 7.145 12.966 -17.211 1.00 92.50 128 THR A O 1
ATOM 1092 N N . GLY A 1 129 ? 6.376 14.952 -17.904 1.00 87.50 129 GLY A N 1
ATOM 1093 C CA . GLY A 1 129 ? 7.640 15.647 -17.646 1.00 87.50 129 GLY A CA 1
ATOM 1094 C C . GLY A 1 129 ? 8.072 15.581 -16.178 1.00 87.50 129 GLY A C 1
ATOM 1095 O O . GLY A 1 129 ? 9.255 15.433 -15.895 1.00 87.50 129 GLY A O 1
ATOM 1096 N N . GLN A 1 130 ? 7.119 15.614 -15.240 1.00 86.94 130 GLN A N 1
ATOM 1097 C CA . GLN A 1 130 ? 7.401 15.436 -13.814 1.00 86.94 130 GLN A CA 1
ATOM 1098 C C . GLN A 1 130 ? 7.879 14.009 -13.519 1.00 86.94 130 GLN A C 1
ATOM 1100 O O . GLN A 1 130 ? 8.819 13.831 -12.746 1.00 86.94 130 GLN A O 1
ATOM 1105 N N . LEU A 1 131 ? 7.250 13.010 -14.144 1.00 86.81 131 LEU A N 1
ATOM 1106 C CA . LEU A 1 131 ? 7.594 11.599 -13.973 1.00 86.81 131 LEU A CA 1
ATOM 1107 C C . LEU A 1 131 ? 8.979 11.263 -14.539 1.00 86.81 131 LEU A C 1
ATOM 1109 O O . LEU A 1 131 ? 9.674 10.443 -13.953 1.00 86.81 131 LEU A O 1
ATOM 1113 N N . THR A 1 132 ? 9.403 11.900 -15.636 1.00 85.94 132 THR A N 1
ATOM 1114 C CA . THR A 1 132 ? 10.651 11.544 -16.333 1.00 85.94 132 THR A CA 1
ATOM 1115 C C . THR A 1 132 ? 11.866 12.396 -15.949 1.00 85.94 132 THR A C 1
ATOM 1117 O O . THR A 1 132 ? 12.983 11.894 -16.016 1.00 85.94 132 THR A O 1
ATOM 1120 N N . GLN A 1 133 ? 11.700 13.656 -15.519 1.00 79.12 133 GLN A N 1
ATOM 1121 C CA . GLN A 1 133 ? 12.838 14.563 -15.259 1.00 79.12 133 GLN A CA 1
ATOM 1122 C C . GLN A 1 133 ? 13.505 14.379 -13.887 1.00 79.12 133 GLN A C 1
ATOM 1124 O O . GLN A 1 133 ? 14.684 14.698 -13.733 1.00 79.12 133 GLN A O 1
ATOM 1129 N N . ARG A 1 134 ? 12.773 13.894 -12.877 1.00 70.69 134 ARG A N 1
ATOM 1130 C CA . ARG A 1 134 ? 13.312 13.526 -11.551 1.00 70.69 134 ARG A CA 1
ATOM 1131 C C . ARG A 1 134 ? 12.665 12.227 -11.067 1.00 70.69 134 ARG A C 1
ATOM 1133 O O . ARG A 1 134 ? 11.908 12.246 -10.095 1.00 70.69 134 ARG A O 1
ATOM 1140 N N . PRO A 1 135 ? 12.888 11.116 -11.779 1.00 69.75 135 PRO A N 1
ATOM 1141 C CA . PRO A 1 135 ? 12.134 9.905 -11.539 1.00 69.75 135 PRO A CA 1
ATOM 1142 C C . PRO A 1 135 ? 12.566 9.276 -10.224 1.00 69.75 135 PRO A C 1
ATOM 1144 O O . PRO A 1 135 ? 13.744 8.997 -10.006 1.00 69.75 135 PRO A O 1
ATOM 1147 N N . ASN A 1 136 ? 11.586 8.961 -9.385 1.00 84.81 136 ASN A N 1
ATOM 1148 C CA . ASN A 1 136 ? 11.738 7.812 -8.514 1.00 84.81 136 ASN A CA 1
ATOM 1149 C C . ASN A 1 136 ? 11.672 6.571 -9.419 1.00 84.81 136 ASN A C 1
ATOM 1151 O O . ASN A 1 136 ? 10.663 6.326 -10.080 1.00 84.81 136 ASN A O 1
ATOM 1155 N N . LEU A 1 137 ? 12.772 5.824 -9.493 1.00 87.62 137 LEU A N 1
ATOM 1156 C CA . LEU A 1 137 ? 12.949 4.758 -10.480 1.00 87.62 137 LEU A CA 1
ATOM 1157 C C . LEU A 1 137 ? 12.089 3.523 -10.229 1.00 87.62 137 LEU A C 1
ATOM 1159 O O . LEU A 1 137 ? 11.776 2.799 -11.174 1.00 87.62 137 LEU A O 1
ATOM 1163 N N . PHE A 1 138 ? 11.600 3.355 -9.002 1.00 90.25 138 PHE A N 1
ATOM 1164 C CA . PHE A 1 138 ? 10.522 2.412 -8.736 1.00 90.25 138 PHE A CA 1
ATOM 1165 C C . PHE A 1 138 ? 9.235 2.788 -9.466 1.00 90.25 138 PHE A C 1
ATOM 1167 O O . PHE A 1 138 ? 8.526 1.903 -9.927 1.00 90.25 138 PHE A O 1
ATOM 1174 N N . LEU A 1 139 ? 8.929 4.076 -9.631 1.00 93.75 139 LEU A N 1
ATOM 1175 C CA . LEU A 1 139 ? 7.710 4.482 -10.333 1.00 93.75 139 LEU A CA 1
ATOM 1176 C C . LEU A 1 139 ? 7.791 4.145 -11.817 1.00 93.75 139 LEU A C 1
ATOM 1178 O O . LEU A 1 139 ? 6.813 3.676 -12.385 1.00 93.75 139 LEU A O 1
ATOM 1182 N N . ILE A 1 140 ? 8.959 4.325 -12.440 1.00 94.44 140 ILE A N 1
ATOM 1183 C CA . ILE A 1 140 ? 9.144 3.925 -13.838 1.00 94.44 140 ILE A CA 1
ATOM 1184 C C . ILE A 1 140 ? 9.006 2.409 -13.988 1.00 94.44 140 ILE A C 1
ATOM 1186 O O . ILE A 1 140 ? 8.327 1.973 -14.908 1.00 94.44 140 ILE A O 1
ATOM 1190 N N . HIS A 1 141 ? 9.557 1.620 -13.062 1.00 94.75 141 HIS A N 1
ATOM 1191 C CA . HIS A 1 141 ? 9.347 0.170 -13.038 1.00 94.75 141 HIS A CA 1
ATOM 1192 C C . HIS A 1 141 ? 7.863 -0.212 -13.000 1.00 94.75 141 HIS A C 1
ATOM 1194 O O . HIS A 1 141 ? 7.421 -1.074 -13.751 1.00 94.75 141 HIS A O 1
ATOM 1200 N N . MET A 1 142 ? 7.086 0.439 -12.132 1.00 97.06 142 MET A N 1
ATOM 1201 C CA . MET A 1 142 ? 5.645 0.198 -12.026 1.00 97.06 142 MET A CA 1
ATOM 1202 C C . MET A 1 142 ? 4.912 0.600 -13.311 1.00 97.06 142 MET A C 1
ATOM 1204 O O . MET A 1 142 ? 4.025 -0.118 -13.758 1.00 97.06 142 MET A O 1
ATOM 1208 N N . ILE A 1 143 ? 5.285 1.727 -13.927 1.00 97.44 143 ILE A N 1
ATOM 1209 C CA . ILE A 1 143 ? 4.697 2.181 -15.198 1.00 97.44 143 ILE A CA 1
ATOM 1210 C C . ILE A 1 143 ? 5.034 1.223 -16.341 1.00 97.44 143 ILE A C 1
ATOM 1212 O O . ILE A 1 143 ? 4.164 0.955 -17.166 1.00 97.44 143 ILE A O 1
ATOM 1216 N N . ASP A 1 144 ? 6.253 0.691 -16.377 1.00 96.56 144 ASP A N 1
ATOM 1217 C CA . ASP A 1 144 ? 6.670 -0.312 -17.357 1.00 96.56 144 ASP A CA 1
ATOM 1218 C C . ASP A 1 144 ? 5.883 -1.614 -17.196 1.00 96.56 144 ASP A C 1
ATOM 1220 O O . ASP A 1 144 ? 5.289 -2.086 -18.160 1.00 96.56 144 ASP A O 1
ATOM 1224 N N . ASP A 1 145 ? 5.732 -2.106 -15.962 1.00 97.31 145 ASP A N 1
ATOM 1225 C CA . ASP A 1 145 ? 4.905 -3.283 -15.670 1.00 97.31 145 ASP A CA 1
ATOM 1226 C C . ASP A 1 145 ? 3.434 -3.055 -16.078 1.00 97.31 145 ASP A C 1
ATOM 1228 O O . ASP A 1 145 ? 2.811 -3.929 -16.681 1.00 97.31 145 ASP A O 1
ATOM 1232 N N . MET A 1 146 ? 2.878 -1.861 -15.819 1.00 98.44 146 MET A N 1
ATOM 1233 C CA . MET A 1 146 ? 1.538 -1.476 -16.292 1.00 98.44 146 MET A C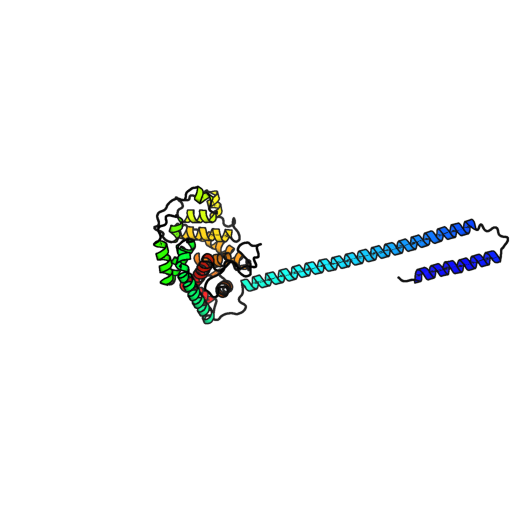A 1
ATOM 1234 C C . MET A 1 146 ? 1.440 -1.453 -17.820 1.00 98.44 146 MET A C 1
ATOM 1236 O O . MET A 1 146 ? 0.449 -1.934 -18.374 1.00 98.44 146 MET A O 1
ATOM 1240 N N . ALA A 1 147 ? 2.437 -0.896 -18.508 1.00 97.75 147 ALA A N 1
ATOM 1241 C CA . ALA A 1 147 ? 2.473 -0.826 -19.965 1.00 97.75 147 ALA A CA 1
ATOM 1242 C C . ALA A 1 147 ? 2.603 -2.218 -20.603 1.00 97.75 147 ALA A C 1
ATOM 1244 O O . ALA A 1 147 ? 1.979 -2.469 -21.632 1.00 97.75 147 ALA A O 1
ATOM 1245 N N . ASP A 1 148 ? 3.383 -3.113 -19.993 1.00 97.19 148 ASP A N 1
ATOM 1246 C CA . ASP A 1 148 ? 3.533 -4.508 -20.413 1.00 97.19 148 ASP A CA 1
ATOM 1247 C C . ASP A 1 148 ? 2.208 -5.270 -20.291 1.00 97.19 148 ASP A C 1
ATOM 1249 O O . ASP A 1 148 ? 1.801 -5.941 -21.234 1.00 97.19 148 ASP A O 1
ATOM 1253 N N . MET A 1 149 ? 1.510 -5.155 -19.154 1.00 97.56 149 MET A N 1
ATOM 1254 C CA . MET A 1 149 ? 0.302 -5.954 -18.898 1.00 97.56 149 MET A CA 1
ATOM 1255 C C . MET A 1 149 ? -0.955 -5.460 -19.630 1.00 97.56 149 MET A C 1
ATOM 1257 O O . MET A 1 149 ? -1.873 -6.241 -19.857 1.00 97.56 149 MET A O 1
ATOM 1261 N N . SER A 1 150 ? -1.028 -4.168 -19.957 1.00 97.81 150 SER A N 1
ATOM 1262 C CA . SER A 1 150 ? -2.223 -3.544 -20.551 1.00 97.81 150 SER A CA 1
ATOM 1263 C C . SER A 1 150 ? -2.098 -3.210 -22.032 1.00 97.81 150 SER A C 1
ATOM 1265 O O . SER A 1 150 ? -3.092 -2.837 -22.652 1.00 97.81 150 SER A O 1
ATOM 1267 N N . GLU A 1 151 ? -0.875 -3.244 -22.565 1.00 97.00 151 GLU A N 1
ATOM 1268 C CA . GLU A 1 151 ? -0.532 -2.727 -23.892 1.00 97.00 151 GLU A CA 1
ATOM 1269 C C . GLU A 1 151 ? -0.918 -1.242 -24.104 1.00 97.00 151 GLU A C 1
ATOM 1271 O O . GLU A 1 151 ? -1.042 -0.780 -25.237 1.00 97.00 151 GLU A O 1
ATOM 1276 N N . GLU A 1 152 ? -1.088 -0.450 -23.032 1.00 97.19 152 GLU A N 1
ATOM 1277 C CA . GLU A 1 152 ? -1.483 0.961 -23.127 1.00 97.19 152 GLU A CA 1
ATOM 1278 C C . GLU A 1 152 ? -0.335 1.834 -23.690 1.00 97.19 152 GLU A C 1
ATOM 1280 O O . GLU A 1 152 ? 0.665 2.091 -23.000 1.00 97.19 152 GLU A O 1
ATOM 1285 N N . PRO A 1 153 ? -0.467 2.377 -24.919 1.00 97.62 153 PRO A N 1
ATOM 1286 C CA . PRO A 1 153 ? 0.624 3.077 -25.596 1.00 97.62 153 PRO A CA 1
ATOM 1287 C C . PRO A 1 153 ? 1.044 4.373 -24.895 1.00 97.62 153 PRO A C 1
ATOM 1289 O O . PRO A 1 153 ? 2.194 4.801 -25.023 1.00 97.62 153 PRO A O 1
ATOM 1292 N N . ARG A 1 154 ? 0.144 5.022 -24.142 1.00 97.94 154 ARG A N 1
ATOM 1293 C CA . ARG A 1 154 ? 0.491 6.229 -23.376 1.00 97.94 154 ARG A CA 1
ATOM 1294 C C . ARG A 1 154 ? 1.472 5.919 -22.249 1.00 97.94 154 ARG A C 1
ATOM 1296 O O . ARG A 1 154 ? 2.409 6.691 -22.054 1.00 97.94 154 ARG A O 1
ATOM 1303 N N . LEU A 1 155 ? 1.292 4.797 -21.550 1.00 97.94 155 LEU A N 1
ATOM 1304 C CA . LEU A 1 155 ? 2.204 4.366 -20.489 1.00 97.94 155 LEU A CA 1
ATOM 1305 C C . LEU A 1 155 ? 3.557 3.964 -21.070 1.00 97.94 155 LEU A C 1
ATOM 1307 O O . LEU A 1 155 ? 4.585 4.434 -20.582 1.00 97.94 155 LEU A O 1
ATOM 1311 N N . ARG A 1 156 ? 3.561 3.203 -22.176 1.00 97.44 156 ARG A N 1
ATOM 1312 C CA . ARG A 1 156 ? 4.805 2.845 -22.874 1.00 97.44 156 ARG A CA 1
ATOM 1313 C C . ARG A 1 156 ? 5.617 4.078 -23.253 1.00 97.44 156 ARG A C 1
ATOM 1315 O O . ARG A 1 156 ? 6.815 4.129 -22.993 1.00 97.44 156 ARG A O 1
ATOM 1322 N N . ARG A 1 157 ? 4.956 5.107 -23.792 1.00 96.88 157 ARG A N 1
ATOM 1323 C CA . ARG A 1 157 ? 5.616 6.363 -24.160 1.00 96.88 157 ARG A CA 1
ATOM 1324 C C . ARG A 1 157 ? 6.327 7.003 -22.967 1.00 96.88 157 ARG A C 1
ATOM 1326 O O . ARG A 1 157 ? 7.444 7.483 -23.136 1.00 96.88 157 ARG A O 1
ATOM 1333 N N . ILE A 1 158 ? 5.708 7.018 -21.780 1.00 95.88 158 ILE A N 1
ATOM 1334 C CA . ILE A 1 158 ? 6.323 7.565 -20.554 1.00 95.88 158 ILE A CA 1
ATOM 1335 C C . ILE A 1 158 ? 7.642 6.845 -20.249 1.00 95.88 158 ILE A C 1
ATOM 1337 O O . ILE A 1 158 ? 8.648 7.513 -19.999 1.00 95.88 158 ILE A O 1
ATOM 1341 N N . VAL A 1 159 ? 7.651 5.512 -20.331 1.00 95.31 159 VAL A N 1
ATOM 1342 C CA . VAL A 1 159 ? 8.858 4.697 -20.129 1.00 95.31 159 VAL A CA 1
ATOM 1343 C C . VAL A 1 159 ? 9.914 5.008 -21.187 1.00 95.31 159 VAL A C 1
ATOM 1345 O O . VAL A 1 159 ? 11.051 5.308 -20.840 1.00 95.31 159 VAL A O 1
ATOM 1348 N N . GLU A 1 160 ? 9.547 5.023 -22.468 1.00 94.56 160 GLU A N 1
ATOM 1349 C CA . GLU A 1 160 ? 10.473 5.312 -23.573 1.00 94.56 160 GLU A CA 1
ATOM 1350 C C . GLU A 1 160 ? 11.127 6.693 -23.442 1.00 94.56 160 GLU A C 1
ATOM 1352 O O . GLU A 1 160 ? 12.335 6.834 -23.632 1.00 94.56 160 GLU A O 1
ATOM 1357 N N . MET A 1 161 ? 10.358 7.721 -23.066 1.00 93.44 161 MET A N 1
ATOM 1358 C CA . MET A 1 161 ? 10.915 9.054 -22.824 1.00 93.44 161 MET A CA 1
ATOM 1359 C C . MET A 1 161 ? 11.871 9.075 -21.638 1.00 93.44 161 MET A C 1
ATOM 1361 O O . MET A 1 161 ? 12.871 9.786 -21.700 1.00 93.44 161 MET A O 1
ATOM 1365 N N . TYR A 1 162 ? 11.587 8.320 -20.573 1.00 91.88 162 TYR A N 1
ATOM 1366 C CA . TYR A 1 162 ? 12.537 8.175 -19.476 1.00 91.88 162 TYR A CA 1
ATOM 1367 C C . TYR A 1 162 ? 13.828 7.494 -19.951 1.00 91.88 162 TYR A C 1
ATOM 1369 O O . TYR A 1 162 ? 14.920 8.011 -19.719 1.00 91.88 162 TYR A O 1
ATOM 1377 N N . LEU A 1 163 ? 13.712 6.370 -20.662 1.00 91.19 163 LEU A N 1
ATOM 1378 C CA . LEU A 1 163 ? 14.861 5.624 -21.172 1.00 91.19 163 LEU A CA 1
ATOM 1379 C C . LEU A 1 163 ? 15.695 6.444 -22.169 1.00 91.19 163 LEU A C 1
ATOM 1381 O O . LEU A 1 163 ? 16.914 6.278 -22.222 1.00 91.19 163 LEU A O 1
ATOM 1385 N N . GLY A 1 164 ? 15.079 7.381 -22.894 1.00 90.38 164 GLY A N 1
ATOM 1386 C CA . GLY A 1 164 ? 15.773 8.331 -23.766 1.00 90.38 164 GLY A CA 1
ATOM 1387 C C . GLY A 1 164 ? 16.631 9.377 -23.037 1.00 90.38 164 GLY A C 1
ATOM 1388 O O . GLY A 1 164 ? 17.495 9.988 -23.666 1.00 90.38 164 GLY A O 1
ATOM 1389 N N . ILE A 1 165 ? 16.436 9.590 -21.731 1.00 87.94 165 ILE A N 1
ATOM 1390 C CA . ILE A 1 165 ? 17.264 10.498 -20.925 1.00 87.94 165 ILE A CA 1
ATOM 1391 C C . ILE A 1 165 ? 18.530 9.745 -20.496 1.00 87.94 165 ILE A C 1
ATOM 1393 O O . ILE A 1 165 ? 18.417 8.706 -19.842 1.00 87.94 165 ILE A O 1
ATOM 1397 N N . PRO A 1 166 ? 19.744 10.238 -20.808 1.00 84.44 166 PRO A N 1
ATOM 1398 C CA . PRO A 1 166 ? 20.973 9.634 -20.307 1.00 84.44 166 PRO A CA 1
ATOM 1399 C C . PRO A 1 166 ? 21.005 9.644 -18.777 1.00 84.44 166 PRO A C 1
ATOM 1401 O O . PRO A 1 166 ? 20.717 10.656 -18.143 1.00 84.44 166 PRO A O 1
ATOM 1404 N N . GLY A 1 167 ? 21.381 8.521 -18.179 1.00 81.38 167 GLY A N 1
ATOM 1405 C CA . GLY A 1 167 ? 21.547 8.402 -16.738 1.00 81.38 167 GLY A CA 1
ATOM 1406 C C . GLY A 1 167 ? 22.336 7.149 -16.414 1.00 81.38 167 GLY A C 1
ATOM 1407 O O . GLY A 1 167 ? 22.211 6.145 -17.111 1.00 81.38 167 GLY A O 1
ATOM 1408 N N . ASP A 1 168 ? 23.153 7.221 -15.375 1.00 79.50 168 ASP A N 1
ATOM 1409 C CA . ASP A 1 168 ? 24.142 6.196 -15.052 1.00 79.50 168 ASP A CA 1
ATOM 1410 C C . ASP A 1 168 ? 24.043 5.686 -13.611 1.00 79.50 168 ASP A C 1
ATOM 1412 O O . ASP A 1 168 ? 24.929 4.998 -13.111 1.00 79.50 168 ASP A O 1
ATOM 1416 N N . SER A 1 169 ? 22.928 5.996 -12.957 1.00 85.75 169 SER A N 1
ATOM 1417 C CA . SER A 1 169 ? 22.608 5.478 -11.638 1.00 85.75 169 SER A CA 1
ATOM 1418 C C . SER A 1 169 ? 22.282 3.986 -11.698 1.00 85.75 169 SER A C 1
ATOM 1420 O O . SER A 1 169 ? 21.513 3.554 -12.558 1.00 85.75 169 SER A O 1
ATOM 1422 N N . LEU A 1 170 ? 22.771 3.216 -10.721 1.00 89.06 170 LEU A N 1
ATOM 1423 C CA . LEU A 1 170 ? 22.441 1.795 -10.563 1.00 89.06 170 LEU A CA 1
ATOM 1424 C C . LEU A 1 170 ? 20.923 1.540 -10.521 1.00 89.06 170 LEU A C 1
ATOM 1426 O O . LEU A 1 170 ? 20.438 0.543 -11.056 1.00 89.06 170 LEU A O 1
ATOM 1430 N N . TRP A 1 171 ? 20.165 2.484 -9.960 1.00 90.38 171 TRP A N 1
ATOM 1431 C CA . TRP A 1 171 ? 18.705 2.461 -9.923 1.00 90.38 171 TRP A CA 1
ATOM 1432 C C . TRP A 1 171 ? 18.060 2.332 -11.310 1.00 90.38 171 TRP A C 1
ATOM 1434 O O . TRP A 1 171 ? 16.943 1.827 -11.416 1.00 90.38 171 TRP A O 1
ATOM 1444 N N . ARG A 1 172 ? 18.744 2.755 -12.387 1.00 90.81 172 ARG A N 1
ATOM 1445 C CA . ARG A 1 172 ? 18.243 2.661 -13.768 1.00 90.81 172 ARG A CA 1
ATOM 1446 C C . ARG A 1 172 ? 17.918 1.220 -14.154 1.00 90.81 172 ARG A C 1
ATOM 1448 O O . ARG A 1 172 ? 17.014 1.013 -14.958 1.00 90.81 172 ARG A O 1
ATOM 1455 N N . ARG A 1 173 ? 18.560 0.228 -13.522 1.00 91.88 173 ARG A N 1
ATOM 1456 C CA . ARG A 1 173 ? 18.273 -1.201 -13.732 1.00 91.88 173 ARG A CA 1
ATOM 1457 C C . ARG A 1 173 ? 16.833 -1.605 -13.429 1.00 91.88 173 ARG A C 1
ATOM 1459 O O . ARG A 1 173 ? 16.379 -2.616 -13.961 1.00 91.88 173 ARG A O 1
ATOM 1466 N N . LEU A 1 174 ? 16.108 -0.821 -12.628 1.00 91.44 174 LEU A N 1
ATOM 1467 C CA . LEU A 1 174 ? 14.676 -1.022 -12.389 1.00 91.44 174 LEU A CA 1
ATOM 1468 C C . LEU A 1 174 ? 13.824 -0.817 -13.653 1.00 91.44 174 LEU A C 1
ATOM 1470 O O . LEU A 1 174 ? 12.791 -1.468 -13.785 1.00 91.44 174 LEU A O 1
ATOM 1474 N N . ALA A 1 175 ? 14.268 0.049 -14.569 1.00 89.31 175 ALA A N 1
ATOM 1475 C CA . ALA A 1 175 ? 13.594 0.359 -15.832 1.00 89.31 175 ALA A CA 1
ATOM 1476 C C . ALA A 1 175 ? 14.308 -0.231 -17.064 1.00 89.31 175 ALA A C 1
ATOM 1478 O O . ALA A 1 175 ? 13.677 -0.512 -18.072 1.00 89.31 175 ALA A O 1
ATOM 1479 N N . ASP A 1 176 ? 15.626 -0.420 -16.997 1.00 90.38 176 ASP A N 1
ATOM 1480 C CA . ASP A 1 176 ? 16.441 -0.984 -18.073 1.00 90.38 176 ASP A CA 1
ATOM 1481 C C . ASP A 1 176 ? 17.428 -1.997 -17.498 1.00 90.38 176 ASP A C 1
ATOM 1483 O O . ASP A 1 176 ? 18.503 -1.645 -17.011 1.00 90.38 176 ASP A O 1
ATOM 1487 N N . LYS A 1 177 ? 17.076 -3.284 -17.577 1.00 87.88 177 LYS A N 1
ATOM 1488 C CA . LYS A 1 177 ? 17.905 -4.380 -17.049 1.00 87.88 177 LYS A CA 1
ATOM 1489 C C . LYS A 1 177 ? 19.306 -4.437 -17.676 1.00 87.88 177 LYS A C 1
ATOM 1491 O O . LYS A 1 177 ? 20.209 -5.014 -17.069 1.00 87.88 177 LYS A O 1
ATOM 1496 N N . SER A 1 178 ? 19.481 -3.865 -18.870 1.00 89.38 178 SER A N 1
ATOM 1497 C CA . SER A 1 178 ? 20.754 -3.825 -19.596 1.00 89.38 178 SER A CA 1
ATOM 1498 C C . SER A 1 178 ? 21.627 -2.620 -19.238 1.00 89.38 178 SER A C 1
ATOM 1500 O O . SER A 1 178 ? 22.783 -2.572 -19.658 1.00 89.38 178 SER A O 1
ATOM 1502 N N . ALA A 1 179 ? 21.111 -1.683 -18.433 1.00 90.62 179 ALA A N 1
ATOM 1503 C CA . ALA A 1 179 ? 21.850 -0.505 -18.006 1.00 90.62 179 ALA A CA 1
ATOM 1504 C C . ALA A 1 179 ? 23.184 -0.883 -17.343 1.00 90.62 179 ALA A C 1
ATOM 1506 O O . ALA A 1 179 ? 23.264 -1.811 -16.522 1.00 90.62 179 ALA A O 1
ATOM 1507 N N . GLU A 1 180 ? 24.223 -0.129 -17.706 1.00 90.12 180 GLU A N 1
ATOM 1508 C CA . GLU A 1 180 ? 25.573 -0.286 -17.175 1.00 90.12 180 GLU A CA 1
ATOM 1509 C C . GLU A 1 180 ? 25.562 -0.192 -15.643 1.00 90.12 180 GLU A C 1
ATOM 1511 O O . GLU A 1 180 ? 24.961 0.708 -15.053 1.00 90.12 180 GLU A O 1
ATOM 1516 N N . ILE A 1 181 ? 26.243 -1.134 -14.989 1.00 89.44 181 ILE A N 1
ATOM 1517 C CA . ILE A 1 181 ? 26.409 -1.123 -13.537 1.00 89.44 181 ILE A CA 1
ATOM 1518 C C . ILE A 1 181 ? 27.548 -0.166 -13.206 1.00 89.44 181 ILE A C 1
ATOM 1520 O O . ILE A 1 181 ? 28.720 -0.516 -13.347 1.00 89.44 181 ILE A O 1
ATOM 1524 N N . LYS A 1 182 ? 27.202 1.018 -12.706 1.00 89.38 182 LYS A N 1
ATOM 1525 C CA . LYS A 1 182 ? 28.155 1.897 -12.028 1.00 89.38 182 LYS A CA 1
ATOM 1526 C C . LYS A 1 182 ? 27.962 1.776 -10.518 1.00 89.38 182 LYS A C 1
ATOM 1528 O O . LYS A 1 182 ? 26.883 2.113 -10.026 1.00 89.38 182 LYS A O 1
ATOM 1533 N N . PRO A 1 183 ? 28.960 1.258 -9.778 1.00 89.88 183 PRO A N 1
ATOM 1534 C CA . PRO A 1 183 ? 28.877 1.177 -8.328 1.00 89.88 183 PRO A CA 1
ATOM 1535 C C . PRO A 1 183 ? 28.672 2.571 -7.719 1.00 89.88 183 PRO A C 1
ATOM 1537 O O . PRO A 1 183 ? 29.416 3.489 -8.077 1.00 89.88 183 PRO A O 1
ATOM 1540 N N . PRO A 1 184 ? 27.702 2.745 -6.804 1.00 91.62 184 PRO A N 1
ATOM 1541 C CA . PRO A 1 184 ? 27.568 3.978 -6.047 1.00 91.62 184 PRO A CA 1
ATOM 1542 C C . PRO A 1 184 ? 28.842 4.272 -5.252 1.00 91.62 184 PRO A C 1
ATOM 1544 O O . PRO A 1 184 ? 29.525 3.372 -4.755 1.00 91.62 184 PRO A O 1
ATOM 1547 N N . THR A 1 185 ? 29.155 5.549 -5.093 1.00 92.06 185 THR A N 1
ATOM 1548 C CA . THR A 1 185 ? 30.203 6.006 -4.188 1.00 92.06 185 THR A CA 1
ATOM 1549 C C . THR A 1 185 ? 29.830 5.703 -2.738 1.00 92.06 185 THR A C 1
ATOM 1551 O O . THR A 1 185 ? 28.659 5.602 -2.372 1.00 92.06 185 THR A O 1
ATOM 1554 N N . ARG A 1 186 ? 30.836 5.633 -1.861 1.00 90.38 186 ARG A N 1
ATOM 1555 C CA . ARG A 1 186 ? 30.599 5.449 -0.423 1.00 90.38 186 ARG A CA 1
ATOM 1556 C C . ARG A 1 186 ? 29.702 6.541 0.169 1.00 90.38 186 ARG A C 1
ATOM 1558 O O . ARG A 1 186 ? 28.806 6.228 0.935 1.00 90.38 186 ARG A O 1
ATOM 1565 N N . SER A 1 187 ? 29.896 7.796 -0.245 1.00 92.94 187 SER A N 1
ATOM 1566 C CA . SER A 1 187 ? 29.062 8.910 0.219 1.00 92.94 187 SER A CA 1
ATOM 1567 C C . SER A 1 187 ? 27.603 8.779 -0.213 1.00 92.94 187 SER A C 1
ATOM 1569 O O . SER A 1 187 ? 26.736 9.265 0.504 1.00 92.94 187 SER A O 1
ATOM 1571 N N . GLU A 1 188 ? 27.328 8.192 -1.380 1.00 91.88 188 GLU A N 1
ATOM 1572 C CA . GLU A 1 188 ? 25.953 7.919 -1.805 1.00 91.88 188 GLU A CA 1
ATOM 1573 C C . GLU A 1 188 ? 25.355 6.807 -0.949 1.00 91.88 188 GLU A C 1
ATOM 1575 O O . GLU A 1 188 ? 24.258 6.981 -0.435 1.00 91.88 188 GLU A O 1
ATOM 1580 N N . LEU A 1 189 ? 26.089 5.710 -0.726 1.00 92.50 189 LEU A N 1
ATOM 1581 C CA . LEU A 1 189 ? 25.629 4.605 0.124 1.00 92.50 189 LEU A CA 1
ATOM 1582 C C . LEU A 1 189 ? 25.352 5.044 1.568 1.00 92.50 189 LEU A C 1
ATOM 1584 O O . LEU A 1 189 ? 24.353 4.617 2.136 1.00 92.50 189 LEU A O 1
ATOM 1588 N N . ASP A 1 190 ? 26.185 5.919 2.135 1.00 92.00 190 ASP A N 1
ATOM 1589 C CA . ASP A 1 190 ? 26.032 6.432 3.504 1.00 92.00 190 ASP A CA 1
ATOM 1590 C C . ASP A 1 190 ? 24.785 7.332 3.677 1.00 92.00 190 ASP A C 1
ATOM 1592 O O . ASP A 1 190 ? 24.362 7.589 4.803 1.00 92.00 190 ASP A O 1
ATOM 1596 N N . GLN A 1 191 ? 24.196 7.830 2.581 1.00 93.19 191 GLN A N 1
ATOM 1597 C CA . GLN A 1 191 ? 22.967 8.641 2.595 1.00 93.19 191 GLN A CA 1
ATOM 1598 C C . GLN A 1 191 ? 21.692 7.815 2.400 1.00 93.19 191 GLN A C 1
ATOM 1600 O O . GLN A 1 191 ? 20.593 8.357 2.530 1.00 93.19 191 GLN A O 1
ATOM 1605 N N . LEU A 1 192 ? 21.827 6.537 2.050 1.00 92.94 192 LEU A N 1
ATOM 1606 C CA . LEU A 1 192 ? 20.692 5.664 1.795 1.00 92.94 192 LEU A CA 1
ATOM 1607 C C . LEU A 1 192 ? 20.147 5.085 3.096 1.00 92.94 192 LEU A C 1
ATOM 1609 O O . LEU A 1 192 ? 20.896 4.681 3.985 1.00 92.94 192 LEU A O 1
ATOM 1613 N N . GLU A 1 193 ? 18.827 4.968 3.160 1.00 93.50 193 GLU A N 1
ATOM 1614 C CA . GLU A 1 193 ? 18.173 4.151 4.177 1.00 93.50 193 GLU A CA 1
ATOM 1615 C C . GLU A 1 193 ? 18.451 2.659 3.929 1.00 93.50 193 GLU A C 1
ATOM 1617 O O . GLU A 1 193 ? 18.721 2.240 2.797 1.00 93.50 193 GLU A O 1
ATOM 1622 N N . ASP A 1 194 ? 18.334 1.834 4.971 1.00 94.00 194 ASP A N 1
ATOM 1623 C CA . ASP A 1 194 ? 18.671 0.405 4.908 1.00 94.00 194 ASP A CA 1
ATOM 1624 C C . ASP A 1 194 ? 17.973 -0.316 3.744 1.00 94.00 194 ASP A C 1
ATOM 1626 O O . ASP A 1 194 ? 18.627 -0.987 2.947 1.00 94.00 194 ASP A O 1
ATOM 1630 N N . TYR A 1 195 ? 16.666 -0.104 3.559 1.00 94.31 195 TYR A N 1
ATOM 1631 C CA . TYR A 1 195 ? 15.912 -0.738 2.470 1.00 94.31 195 TYR A CA 1
ATOM 1632 C C . TYR A 1 195 ? 16.357 -0.274 1.076 1.00 94.31 195 TYR A C 1
ATOM 1634 O O . TYR A 1 195 ? 16.284 -1.021 0.095 1.00 94.31 195 TYR A O 1
ATOM 1642 N N . GLN A 1 196 ? 16.839 0.963 0.953 1.00 95.44 196 GLN A N 1
ATOM 1643 C CA . GLN A 1 196 ? 17.357 1.459 -0.316 1.00 95.44 196 GLN A CA 1
ATOM 1644 C C . GLN A 1 196 ? 18.663 0.739 -0.648 1.00 95.44 196 GLN A C 1
ATOM 1646 O O . GLN A 1 196 ? 18.853 0.303 -1.784 1.00 95.44 196 GLN A O 1
ATOM 1651 N N . ARG A 1 197 ? 19.521 0.522 0.355 1.00 95.75 197 ARG A N 1
ATOM 1652 C CA . ARG A 1 197 ? 20.738 -0.286 0.209 1.00 95.75 197 ARG A CA 1
ATOM 1653 C C . ARG A 1 197 ? 20.422 -1.745 -0.105 1.00 95.75 197 ARG A C 1
ATOM 1655 O O . ARG A 1 197 ? 21.034 -2.292 -1.017 1.00 95.75 197 ARG A O 1
ATOM 1662 N N . TRP A 1 198 ? 19.440 -2.351 0.566 1.00 97.12 198 TRP A N 1
ATOM 1663 C CA . TRP A 1 198 ? 18.970 -3.708 0.256 1.00 97.12 198 TRP A CA 1
ATOM 1664 C C . TRP A 1 198 ? 18.465 -3.828 -1.179 1.00 97.12 198 TRP A C 1
ATOM 1666 O O . TRP A 1 198 ? 18.754 -4.803 -1.865 1.00 97.12 198 TRP A O 1
ATOM 1676 N N . THR A 1 199 ? 17.761 -2.809 -1.670 1.00 96.00 199 THR A N 1
ATOM 1677 C CA . THR A 1 199 ? 17.294 -2.785 -3.058 1.00 96.00 199 THR A CA 1
ATOM 1678 C C . THR A 1 199 ? 18.452 -2.656 -4.049 1.00 96.00 199 THR A C 1
ATOM 1680 O O . THR A 1 199 ? 18.471 -3.342 -5.070 1.00 96.00 199 THR A O 1
ATOM 1683 N N . LEU A 1 200 ? 19.445 -1.807 -3.772 1.00 95.69 200 LEU A N 1
ATOM 1684 C CA . LEU A 1 200 ? 20.626 -1.711 -4.631 1.00 95.69 200 LEU A CA 1
ATOM 1685 C C . LEU A 1 200 ? 21.449 -3.003 -4.631 1.00 95.69 200 LEU A C 1
ATOM 1687 O O . LEU A 1 200 ? 21.901 -3.428 -5.695 1.00 95.69 200 LEU A O 1
ATOM 1691 N N . TYR A 1 201 ? 21.583 -3.652 -3.473 1.00 96.06 201 TYR A N 1
ATOM 1692 C CA . TYR A 1 201 ? 22.143 -4.998 -3.370 1.00 96.06 201 TYR A CA 1
ATOM 1693 C C . TYR A 1 201 ? 21.356 -5.980 -4.240 1.00 96.06 201 TYR A C 1
ATOM 1695 O O . TYR A 1 201 ? 21.952 -6.683 -5.045 1.00 96.06 201 TYR A O 1
ATOM 1703 N N . ALA A 1 202 ? 20.024 -5.961 -4.182 1.00 95.50 202 ALA A N 1
ATOM 1704 C CA . ALA A 1 202 ? 19.178 -6.798 -5.025 1.00 95.50 202 ALA A CA 1
ATOM 1705 C C . ALA A 1 202 ? 19.347 -6.556 -6.536 1.00 95.50 202 ALA A C 1
ATOM 1707 O O . ALA A 1 202 ? 19.208 -7.488 -7.325 1.00 95.50 202 ALA A O 1
ATOM 1708 N N . LEU A 1 203 ? 19.676 -5.334 -6.960 1.00 95.00 203 LEU A N 1
ATOM 1709 C CA . LEU A 1 203 ? 19.932 -5.009 -8.368 1.00 95.00 203 LEU A CA 1
ATOM 1710 C C . LEU A 1 203 ?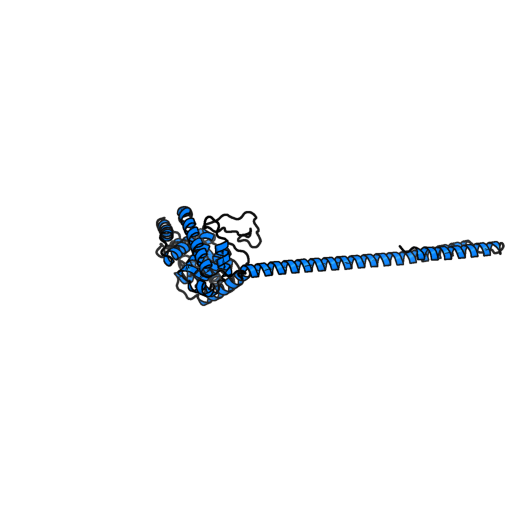 21.327 -5.439 -8.845 1.00 95.00 203 LEU A C 1
ATOM 1712 O O . LEU A 1 203 ? 21.482 -5.814 -10.014 1.00 95.00 203 LEU A O 1
ATOM 1716 N N . ALA A 1 204 ? 22.337 -5.329 -7.976 1.00 95.06 204 ALA A N 1
ATOM 1717 C CA . ALA A 1 204 ? 23.729 -5.663 -8.273 1.00 95.06 204 ALA A CA 1
ATOM 1718 C C . ALA A 1 204 ? 24.530 -6.008 -6.995 1.00 95.06 204 ALA A C 1
ATOM 1720 O O . ALA A 1 204 ? 25.281 -5.161 -6.494 1.00 95.06 204 ALA A O 1
ATOM 1721 N N . PRO A 1 205 ? 24.467 -7.266 -6.512 1.00 94.38 205 PRO A N 1
ATOM 1722 C CA . PRO A 1 205 ? 25.094 -7.678 -5.251 1.00 94.38 205 PRO A CA 1
ATOM 1723 C C . PRO A 1 205 ? 26.604 -7.423 -5.192 1.00 94.38 205 PRO A C 1
ATOM 1725 O O . PRO A 1 205 ? 27.144 -7.059 -4.151 1.00 94.38 205 PRO A O 1
ATOM 1728 N N . ALA A 1 206 ? 27.293 -7.573 -6.328 1.00 93.75 206 ALA A N 1
ATOM 1729 C CA . ALA A 1 206 ? 28.733 -7.345 -6.430 1.00 93.75 206 ALA A CA 1
ATOM 1730 C C . ALA A 1 206 ? 29.123 -5.857 -6.350 1.00 93.75 206 ALA A C 1
ATOM 1732 O O . ALA A 1 206 ? 30.230 -5.540 -5.922 1.00 93.75 206 ALA A O 1
ATOM 1733 N N . ALA A 1 207 ? 28.237 -4.949 -6.773 1.00 94.25 207 ALA A N 1
ATOM 1734 C CA . ALA A 1 207 ? 28.498 -3.510 -6.769 1.00 94.25 207 ALA A CA 1
ATOM 1735 C C . ALA A 1 207 ? 28.141 -2.857 -5.428 1.00 94.25 207 ALA A C 1
ATOM 1737 O O . ALA A 1 207 ? 28.762 -1.867 -5.049 1.00 94.25 207 ALA A O 1
ATOM 1738 N N . VAL A 1 208 ? 27.152 -3.408 -4.718 1.00 95.56 208 VAL A N 1
ATOM 1739 C CA . VAL A 1 208 ? 26.698 -2.915 -3.412 1.00 95.56 208 VAL A CA 1
ATOM 1740 C C . VAL A 1 208 ? 26.656 -4.080 -2.425 1.00 95.56 208 VAL A C 1
ATOM 1742 O O . VAL A 1 208 ? 25.571 -4.526 -2.064 1.00 95.56 208 VAL A O 1
ATOM 1745 N N . PRO A 1 209 ? 27.815 -4.621 -2.008 1.00 94.62 209 PRO A N 1
ATOM 1746 C CA . PRO A 1 209 ? 27.838 -5.728 -1.065 1.00 94.62 209 PRO A CA 1
ATOM 1747 C C . PRO A 1 209 ? 27.268 -5.287 0.286 1.00 94.62 209 PRO A C 1
ATOM 1749 O O . PRO A 1 209 ? 27.629 -4.232 0.811 1.00 94.62 209 PRO A O 1
ATOM 1752 N N . LEU A 1 210 ? 26.394 -6.116 0.850 1.00 95.81 210 LEU A N 1
ATOM 1753 C CA . LEU A 1 210 ? 25.900 -5.965 2.217 1.00 95.81 210 LEU A CA 1
ATOM 1754 C C . LEU A 1 210 ? 26.805 -6.705 3.203 1.00 95.81 210 LEU A C 1
ATOM 1756 O O . LEU A 1 210 ? 27.351 -7.764 2.869 1.00 95.81 210 LEU A O 1
ATOM 1760 N N . SER A 1 211 ? 26.925 -6.175 4.422 1.00 96.00 211 SER A N 1
ATOM 1761 C CA . SER A 1 211 ? 27.509 -6.912 5.546 1.00 96.00 211 SER A CA 1
ATOM 1762 C C . SER A 1 211 ? 26.630 -8.111 5.925 1.00 96.00 211 SER A C 1
ATOM 1764 O O . SER A 1 211 ? 25.463 -8.201 5.536 1.00 96.00 211 SER A O 1
ATOM 1766 N N . GLU A 1 212 ? 27.171 -9.048 6.701 1.00 96.75 212 GLU A N 1
ATOM 1767 C CA . GLU A 1 212 ? 26.393 -10.205 7.156 1.00 96.75 212 GLU A CA 1
ATOM 1768 C C . GLU A 1 212 ? 25.240 -9.789 8.082 1.00 96.75 212 GLU A C 1
ATOM 1770 O O . GLU A 1 212 ? 24.158 -10.365 8.013 1.00 96.75 212 GLU A O 1
ATOM 1775 N N . GLU A 1 213 ? 25.418 -8.735 8.882 1.00 96.62 213 GLU A N 1
ATOM 1776 C CA . GLU A 1 213 ? 24.356 -8.157 9.710 1.00 96.62 213 GLU A CA 1
ATOM 1777 C C . GLU A 1 213 ? 23.243 -7.535 8.856 1.00 96.62 213 GLU A C 1
ATOM 1779 O O . GLU A 1 213 ? 22.059 -7.700 9.152 1.00 96.62 213 GLU A O 1
ATOM 1784 N N . GLU A 1 214 ? 23.606 -6.845 7.775 1.00 96.12 214 GLU A N 1
ATOM 1785 C CA . GLU A 1 214 ? 22.647 -6.233 6.853 1.00 96.12 214 GLU A CA 1
ATOM 1786 C C . GLU A 1 214 ? 21.848 -7.288 6.090 1.00 96.12 214 GLU A C 1
ATOM 1788 O O . GLU A 1 214 ? 20.630 -7.156 5.971 1.00 96.12 214 GLU A O 1
ATOM 1793 N N . LYS A 1 215 ? 22.501 -8.366 5.638 1.00 96.12 215 LYS A N 1
ATOM 1794 C CA . LYS A 1 215 ? 21.813 -9.525 5.054 1.00 96.12 215 LYS A CA 1
ATOM 1795 C C . LYS A 1 215 ? 20.895 -10.185 6.075 1.00 96.12 215 LYS A C 1
ATOM 1797 O O . LYS A 1 215 ? 19.729 -10.420 5.773 1.00 96.12 215 LYS A O 1
ATOM 1802 N N . ALA A 1 216 ? 21.380 -10.438 7.292 1.00 96.38 216 ALA A N 1
ATOM 1803 C CA . ALA A 1 216 ? 20.568 -11.024 8.354 1.00 96.38 216 ALA A CA 1
ATOM 1804 C C . ALA A 1 216 ? 19.329 -10.168 8.663 1.00 96.38 216 ALA A C 1
ATOM 1806 O O . ALA A 1 216 ? 18.266 -10.720 8.931 1.00 96.38 216 ALA A O 1
ATOM 1807 N N . SER A 1 217 ? 19.442 -8.839 8.579 1.00 96.69 217 SER A N 1
ATOM 1808 C CA . SER A 1 217 ? 18.313 -7.913 8.711 1.00 96.69 217 SER A CA 1
ATOM 1809 C C . SER A 1 217 ? 17.356 -7.972 7.513 1.00 96.69 217 SER A C 1
ATOM 1811 O O . SER A 1 217 ? 16.149 -8.104 7.713 1.00 96.69 217 SER A O 1
ATOM 1813 N N . MET A 1 218 ? 17.875 -7.930 6.278 1.00 96.62 218 MET A N 1
ATOM 1814 C CA . MET A 1 218 ? 17.088 -7.996 5.037 1.00 96.62 218 MET A CA 1
ATOM 1815 C C . MET A 1 218 ? 16.287 -9.300 4.925 1.00 96.62 218 MET A C 1
ATOM 1817 O O . MET A 1 218 ? 15.131 -9.272 4.509 1.00 96.62 218 MET A O 1
ATOM 1821 N N . PHE A 1 219 ? 16.875 -10.430 5.320 1.00 96.81 219 PHE A N 1
ATOM 1822 C CA . PHE A 1 219 ? 16.251 -11.756 5.263 1.00 96.81 219 PHE A CA 1
ATOM 1823 C C . PHE A 1 219 ? 15.590 -12.176 6.587 1.00 96.81 219 PHE A C 1
ATOM 1825 O O . PHE A 1 219 ? 15.194 -13.329 6.746 1.00 96.81 219 PHE A O 1
ATOM 1832 N N . SER A 1 220 ? 15.463 -11.267 7.560 1.00 96.62 220 SER A N 1
ATOM 1833 C CA . SER A 1 220 ? 14.845 -11.596 8.843 1.00 96.62 220 SER A CA 1
ATOM 1834 C C . SER A 1 220 ? 13.333 -11.724 8.720 1.00 96.62 220 SER A C 1
ATOM 1836 O O . SER A 1 220 ? 12.651 -10.793 8.303 1.00 96.62 220 SER A O 1
ATOM 1838 N N . GLU A 1 221 ? 12.778 -12.818 9.223 1.00 96.19 221 GLU A N 1
ATOM 1839 C CA . GLU A 1 221 ? 11.329 -12.965 9.353 1.00 96.19 221 GLU A CA 1
ATOM 1840 C C . GLU A 1 221 ? 10.705 -11.931 10.302 1.00 96.19 221 GLU A C 1
ATOM 1842 O O . GLU A 1 221 ? 9.568 -11.524 10.093 1.00 96.19 221 GLU A O 1
ATOM 1847 N N . ASN A 1 222 ? 11.415 -11.505 11.357 1.00 94.81 222 ASN A N 1
ATOM 1848 C CA . ASN A 1 222 ? 10.807 -10.823 12.510 1.00 94.81 222 ASN A CA 1
ATOM 1849 C C . ASN A 1 222 ? 11.510 -9.526 12.947 1.00 94.81 222 ASN A C 1
ATOM 1851 O O . ASN A 1 222 ? 11.097 -8.930 13.937 1.00 94.81 222 ASN A O 1
ATOM 1855 N N . ALA A 1 223 ? 12.544 -9.062 12.239 1.00 93.81 223 ALA A N 1
ATOM 1856 C CA . ALA A 1 223 ? 13.236 -7.820 12.604 1.00 93.81 223 ALA A CA 1
ATOM 1857 C C . ALA A 1 223 ? 12.403 -6.550 12.343 1.00 93.81 223 ALA A C 1
ATOM 1859 O O . ALA A 1 223 ? 12.664 -5.512 12.950 1.00 93.81 223 ALA A O 1
ATOM 1860 N N . HIS A 1 224 ? 11.402 -6.628 11.458 1.00 94.69 224 HIS A N 1
ATOM 1861 C CA . HIS A 1 224 ? 10.690 -5.463 10.927 1.00 94.69 224 HIS A CA 1
ATOM 1862 C C . HIS A 1 224 ? 9.187 -5.491 11.212 1.00 94.69 224 HIS A C 1
ATOM 1864 O O . HIS A 1 224 ? 8.568 -6.558 11.312 1.00 94.69 224 HIS A O 1
ATOM 1870 N N . HIS A 1 225 ? 8.599 -4.295 11.322 1.00 92.50 225 HIS A N 1
ATOM 1871 C CA . HIS A 1 225 ? 7.178 -4.062 11.595 1.00 92.50 225 HIS A CA 1
ATOM 1872 C C . HIS A 1 225 ? 6.689 -2.800 10.872 1.00 92.50 225 HIS A C 1
ATOM 1874 O O . HIS A 1 225 ? 7.461 -1.876 10.609 1.00 92.50 225 HIS A O 1
ATOM 1880 N N . TRP A 1 226 ? 5.388 -2.711 10.617 1.00 89.25 226 TRP A N 1
ATOM 1881 C CA . TRP A 1 226 ? 4.740 -1.533 10.038 1.00 89.25 226 TRP A CA 1
ATOM 1882 C C . TRP A 1 226 ? 5.333 -1.142 8.671 1.00 89.25 226 TRP A C 1
ATOM 1884 O O . TRP A 1 226 ? 5.381 -1.947 7.738 1.00 89.25 226 TRP A O 1
ATOM 1894 N N . GLY A 1 227 ? 5.769 0.113 8.525 1.00 87.69 227 GLY A N 1
ATOM 1895 C CA . GLY A 1 227 ? 6.365 0.611 7.287 1.00 87.69 227 GLY A CA 1
ATOM 1896 C C . GLY A 1 227 ? 7.666 -0.102 6.918 1.00 87.69 227 GLY A C 1
ATOM 1897 O O . GLY A 1 227 ? 7.854 -0.439 5.752 1.00 87.69 227 GLY A O 1
ATOM 1898 N N . SER A 1 228 ? 8.530 -0.415 7.895 1.00 92.81 228 SER A N 1
ATOM 1899 C CA . SER A 1 228 ? 9.820 -1.057 7.599 1.00 92.81 228 SER A CA 1
ATOM 1900 C C . SER A 1 228 ? 9.651 -2.481 7.073 1.00 92.81 228 SER A C 1
ATOM 1902 O O . SER A 1 228 ? 10.393 -2.888 6.185 1.00 92.81 228 SER A O 1
ATOM 1904 N N . LEU A 1 229 ? 8.625 -3.203 7.539 1.00 96.06 229 LEU A N 1
ATOM 1905 C CA . LEU A 1 229 ? 8.263 -4.520 7.009 1.00 96.06 229 LEU A CA 1
ATOM 1906 C C . LEU A 1 229 ? 7.835 -4.432 5.536 1.00 96.06 229 LEU A C 1
ATOM 1908 O O . LEU A 1 229 ? 8.216 -5.268 4.723 1.00 96.06 229 LEU A O 1
ATOM 1912 N N . THR A 1 230 ? 7.084 -3.388 5.176 1.00 95.88 230 THR A N 1
ATOM 1913 C CA . THR A 1 230 ? 6.690 -3.158 3.777 1.00 95.88 230 THR A CA 1
ATOM 1914 C C . THR A 1 230 ? 7.917 -2.844 2.923 1.00 95.88 230 THR A 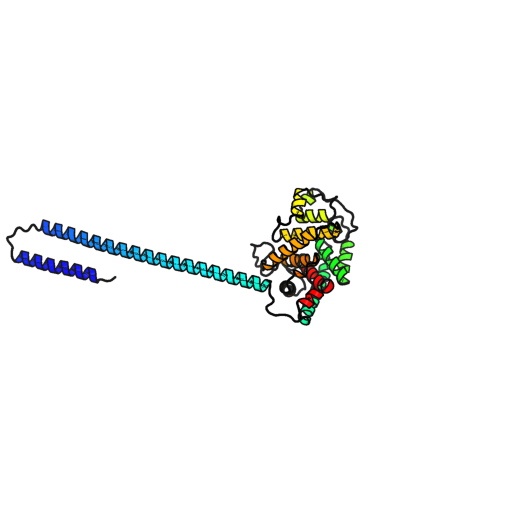C 1
ATOM 1916 O O . THR A 1 230 ? 8.090 -3.444 1.870 1.00 95.88 230 THR A O 1
ATOM 1919 N N . HIS A 1 231 ? 8.825 -1.986 3.395 1.00 95.56 231 HIS A N 1
ATOM 1920 C CA . HIS A 1 231 ? 10.074 -1.694 2.686 1.00 95.56 231 HIS A CA 1
ATOM 1921 C C . HIS A 1 231 ? 10.981 -2.929 2.527 1.00 95.56 231 HIS A C 1
ATOM 1923 O O . HIS A 1 231 ? 11.596 -3.100 1.477 1.00 95.56 231 HIS A O 1
ATOM 1929 N N . GLN A 1 232 ? 11.020 -3.819 3.524 1.00 97.44 232 GLN A N 1
ATOM 1930 C CA . GLN A 1 232 ? 11.708 -5.107 3.419 1.00 97.44 232 GLN A CA 1
ATOM 1931 C C . GLN A 1 232 ? 11.112 -5.968 2.294 1.00 97.44 232 GLN A C 1
ATOM 1933 O O . GLN A 1 232 ? 11.862 -6.472 1.455 1.00 97.44 232 GLN A O 1
ATOM 1938 N N . LEU A 1 233 ? 9.778 -6.091 2.230 1.00 97.38 233 LEU A N 1
ATOM 1939 C CA . LEU A 1 233 ? 9.094 -6.819 1.154 1.00 97.38 233 LEU A CA 1
ATOM 1940 C C . LEU A 1 233 ? 9.443 -6.235 -0.224 1.00 97.38 233 LEU A C 1
ATOM 1942 O O . LEU A 1 233 ? 9.712 -6.991 -1.151 1.00 97.38 233 LEU A O 1
ATOM 1946 N N . ILE A 1 234 ? 9.502 -4.904 -0.356 1.00 95.69 234 ILE A N 1
ATOM 1947 C CA . ILE A 1 234 ? 9.890 -4.232 -1.608 1.00 95.69 234 ILE A CA 1
ATOM 1948 C C . ILE A 1 234 ? 11.294 -4.664 -2.047 1.00 95.69 234 ILE A C 1
ATOM 1950 O O . ILE A 1 234 ? 11.495 -5.031 -3.206 1.00 95.69 234 ILE A O 1
ATOM 1954 N N . SER A 1 235 ? 12.268 -4.641 -1.135 1.00 96.50 235 SER A N 1
ATOM 1955 C CA . SER A 1 235 ? 13.641 -5.049 -1.448 1.00 96.50 235 SER A CA 1
ATOM 1956 C C . SER A 1 235 ? 13.739 -6.530 -1.812 1.00 96.50 235 SER A C 1
ATOM 1958 O O . SER A 1 235 ? 14.447 -6.872 -2.758 1.00 96.50 235 SER A O 1
ATOM 1960 N N . LEU A 1 236 ? 13.004 -7.402 -1.117 1.00 97.12 236 LEU A N 1
ATOM 1961 C CA . LEU A 1 236 ? 12.959 -8.837 -1.418 1.00 97.12 236 LEU A CA 1
ATOM 1962 C C . LEU A 1 236 ? 12.242 -9.139 -2.739 1.00 97.12 236 LEU A C 1
ATOM 1964 O O . LEU A 1 236 ? 12.696 -10.004 -3.479 1.00 97.12 236 LEU A O 1
ATOM 1968 N N . TYR A 1 237 ? 11.193 -8.392 -3.091 1.00 96.00 237 TYR A N 1
ATOM 1969 C CA . TYR A 1 237 ? 10.558 -8.473 -4.410 1.00 96.00 237 TYR A CA 1
ATOM 1970 C C . TYR A 1 237 ? 11.563 -8.162 -5.527 1.00 96.00 237 TYR A C 1
ATOM 1972 O O . TYR A 1 237 ? 11.637 -8.881 -6.525 1.00 96.00 237 TYR A O 1
ATOM 1980 N N . VAL A 1 238 ? 12.381 -7.115 -5.357 1.00 95.75 238 VAL A N 1
ATOM 1981 C CA . VAL A 1 238 ? 13.446 -6.800 -6.321 1.00 95.75 238 VAL A CA 1
ATOM 1982 C C . VAL A 1 238 ? 14.508 -7.901 -6.329 1.00 95.75 238 VAL A C 1
ATOM 1984 O O . VAL A 1 238 ? 14.960 -8.291 -7.402 1.00 95.75 238 VAL A O 1
ATOM 1987 N N . TYR A 1 239 ? 14.869 -8.443 -5.164 1.00 95.69 239 TYR A N 1
ATOM 1988 C CA . TYR A 1 239 ? 15.844 -9.530 -5.050 1.00 95.69 239 TYR A CA 1
ATOM 1989 C C . TYR A 1 239 ? 15.407 -10.767 -5.829 1.00 95.69 239 TYR A C 1
ATOM 1991 O O . TYR A 1 239 ? 16.118 -11.216 -6.726 1.00 95.69 239 TYR A O 1
ATOM 1999 N N . TRP A 1 240 ? 14.192 -11.239 -5.562 1.00 94.94 240 TRP A N 1
ATOM 2000 C CA . TRP A 1 240 ? 13.552 -12.335 -6.274 1.00 94.94 240 TRP A CA 1
ATOM 2001 C C . TRP A 1 240 ? 13.534 -12.093 -7.790 1.00 94.94 240 TRP A C 1
ATOM 2003 O O . TRP A 1 240 ? 14.000 -12.926 -8.566 1.00 94.94 240 TRP A O 1
ATOM 2013 N N . LYS A 1 241 ? 13.101 -10.901 -8.226 1.00 92.94 241 LYS A N 1
ATOM 2014 C CA . LYS A 1 241 ? 12.947 -10.563 -9.651 1.00 92.94 241 LYS A CA 1
ATOM 2015 C C . LYS A 1 241 ? 14.271 -10.454 -10.422 1.00 92.94 241 LYS A C 1
ATOM 2017 O O . LYS A 1 241 ? 14.270 -10.656 -11.639 1.00 92.94 241 LYS A O 1
ATOM 2022 N N . TYR A 1 242 ? 15.371 -10.083 -9.764 1.00 92.38 242 TYR A N 1
ATOM 2023 C CA . TYR A 1 242 ? 16.655 -9.804 -10.427 1.00 92.38 242 TYR A CA 1
ATOM 2024 C C . TYR A 1 242 ? 17.733 -10.859 -10.187 1.00 92.38 242 TYR A C 1
ATOM 2026 O O . TYR A 1 242 ? 18.556 -11.063 -11.078 1.00 92.38 242 TYR A O 1
ATOM 2034 N N . GLN A 1 243 ? 17.737 -11.515 -9.027 1.00 91.44 243 GLN A N 1
ATOM 2035 C CA . GLN A 1 243 ? 18.701 -12.572 -8.707 1.00 91.44 243 GLN A CA 1
ATOM 2036 C C . GLN A 1 243 ? 18.133 -13.971 -8.968 1.00 91.44 243 GLN A C 1
ATOM 2038 O O . GLN A 1 243 ? 18.902 -14.891 -9.232 1.00 91.44 243 GLN A O 1
ATOM 2043 N N . GLY A 1 244 ? 16.804 -14.136 -8.952 1.00 79.44 244 GLY A N 1
ATOM 2044 C CA . GLY A 1 244 ? 16.163 -15.440 -9.154 1.00 79.44 244 GLY A CA 1
ATOM 2045 C C . GLY A 1 244 ? 16.462 -16.445 -8.039 1.00 79.44 244 GLY A C 1
ATOM 2046 O O . GLY A 1 244 ? 16.375 -17.650 -8.264 1.00 79.44 244 GLY A O 1
ATOM 2047 N N . GLU A 1 245 ? 16.863 -15.960 -6.863 1.00 83.12 245 GLU A N 1
ATOM 2048 C CA . GLU A 1 245 ? 17.079 -16.790 -5.682 1.00 83.12 245 GLU A CA 1
ATOM 2049 C C . GLU A 1 245 ? 15.757 -17.084 -4.963 1.00 83.12 245 GLU A C 1
ATOM 2051 O O . GLU A 1 245 ? 14.836 -16.263 -4.969 1.00 83.12 245 GLU A O 1
ATOM 2056 N N . ASP A 1 246 ? 15.684 -18.259 -4.334 1.00 85.25 246 ASP A N 1
ATOM 2057 C CA . ASP A 1 246 ? 14.497 -18.726 -3.618 1.00 85.25 246 ASP A CA 1
ATOM 2058 C C . ASP A 1 246 ? 14.332 -17.973 -2.292 1.00 85.25 246 ASP A C 1
ATOM 2060 O O . ASP A 1 246 ? 15.010 -18.234 -1.296 1.00 85.25 246 ASP A O 1
ATOM 2064 N N . VAL A 1 247 ? 13.419 -17.006 -2.314 1.00 93.88 247 VAL A N 1
ATOM 2065 C CA . VAL A 1 247 ? 12.937 -16.267 -1.143 1.00 93.88 247 VAL A CA 1
ATOM 2066 C C . VAL A 1 247 ? 11.422 -16.413 -0.990 1.00 93.88 247 VAL A C 1
ATOM 2068 O O . VAL A 1 247 ? 10.816 -15.663 -0.227 1.00 93.88 247 VAL A O 1
ATOM 2071 N N . ASP A 1 248 ? 10.804 -17.373 -1.685 1.00 93.06 248 ASP A N 1
ATOM 2072 C CA . ASP A 1 248 ? 9.346 -17.472 -1.823 1.00 93.06 248 ASP A CA 1
ATOM 2073 C C . ASP A 1 248 ? 8.680 -17.694 -0.459 1.00 93.06 248 ASP A C 1
ATOM 2075 O O . ASP A 1 248 ? 7.737 -16.994 -0.097 1.00 93.06 248 ASP A O 1
ATOM 2079 N N . THR A 1 249 ? 9.254 -18.577 0.368 1.00 95.69 249 THR A N 1
ATOM 2080 C CA . THR A 1 249 ? 8.746 -18.836 1.731 1.00 95.69 249 THR A CA 1
ATOM 2081 C C . THR A 1 249 ? 8.785 -17.579 2.607 1.00 95.69 249 THR A C 1
ATOM 2083 O O . THR A 1 249 ? 7.857 -17.321 3.377 1.00 95.69 249 THR A O 1
ATOM 2086 N N . LEU A 1 250 ? 9.846 -16.772 2.490 1.00 96.94 250 LEU A N 1
ATOM 2087 C CA . LEU A 1 250 ? 9.961 -15.524 3.241 1.00 96.94 250 LEU A CA 1
ATOM 2088 C C . LEU A 1 250 ? 8.978 -14.478 2.702 1.00 96.94 250 LEU A C 1
ATOM 2090 O O . LEU A 1 250 ? 8.297 -13.830 3.491 1.00 96.94 250 LEU A O 1
ATOM 2094 N N . LEU A 1 251 ? 8.865 -14.328 1.379 1.00 97.12 251 LEU A N 1
ATOM 2095 C CA . LEU A 1 251 ? 7.897 -13.427 0.751 1.00 97.12 251 LEU A CA 1
ATOM 2096 C C . LEU A 1 251 ? 6.465 -13.757 1.182 1.00 97.12 251 LEU A C 1
ATOM 2098 O O . LEU A 1 251 ? 5.723 -12.842 1.544 1.00 97.12 251 LEU A O 1
ATOM 2102 N N . ASP A 1 252 ? 6.096 -15.038 1.217 1.00 97.38 252 ASP A N 1
ATOM 2103 C CA . ASP A 1 252 ? 4.785 -15.493 1.680 1.00 97.38 252 ASP A CA 1
ATOM 2104 C C . ASP A 1 252 ? 4.531 -15.118 3.140 1.00 97.38 252 ASP A C 1
ATOM 2106 O O . ASP A 1 252 ? 3.510 -14.499 3.458 1.00 97.38 252 ASP A O 1
ATOM 2110 N N . TYR A 1 253 ? 5.485 -15.422 4.021 1.00 97.88 253 TYR A N 1
ATOM 2111 C CA . TYR A 1 253 ? 5.376 -15.104 5.442 1.00 97.88 253 TYR A CA 1
ATOM 2112 C C . TYR A 1 253 ? 5.255 -13.593 5.692 1.00 97.88 253 TYR A C 1
ATOM 2114 O O . TYR A 1 253 ? 4.378 -13.139 6.435 1.00 97.88 253 TYR A O 1
ATOM 2122 N N . LEU A 1 254 ? 6.104 -12.782 5.052 1.00 98.19 254 LEU A N 1
ATOM 2123 C CA . LEU A 1 254 ? 6.059 -11.326 5.204 1.00 98.19 254 LEU A CA 1
ATOM 2124 C C . LEU A 1 254 ? 4.771 -10.739 4.611 1.00 98.19 254 LEU A C 1
ATOM 2126 O O . LEU A 1 254 ? 4.214 -9.805 5.189 1.00 98.19 254 LEU A O 1
ATOM 2130 N N . SER A 1 255 ? 4.259 -11.304 3.515 1.00 98.50 255 SER A N 1
ATOM 2131 C CA . SER A 1 255 ? 2.993 -10.882 2.904 1.00 98.50 255 SER A CA 1
ATOM 2132 C C . SER A 1 255 ? 1.809 -11.096 3.845 1.00 98.50 255 SER A C 1
ATOM 2134 O O . SER A 1 255 ? 1.003 -10.185 4.039 1.00 98.50 255 SER A O 1
ATOM 2136 N N . GLU A 1 256 ? 1.725 -12.249 4.510 1.00 98.44 256 GLU A N 1
ATOM 2137 C CA . GLU A 1 256 ? 0.685 -12.510 5.514 1.00 98.44 256 GLU A CA 1
ATOM 2138 C C . GLU A 1 256 ? 0.771 -11.544 6.697 1.00 98.44 256 GLU A C 1
ATOM 2140 O O . GLU A 1 256 ? -0.247 -11.005 7.148 1.00 98.44 256 GLU A O 1
ATOM 2145 N N . ARG A 1 257 ? 1.990 -11.258 7.171 1.00 97.94 257 ARG A N 1
ATOM 2146 C CA . ARG A 1 257 ? 2.213 -10.265 8.229 1.00 97.94 257 ARG A CA 1
ATOM 2147 C C . ARG A 1 257 ? 1.790 -8.862 7.797 1.00 97.94 257 ARG A C 1
ATOM 2149 O O . ARG A 1 257 ? 1.124 -8.170 8.566 1.00 97.94 257 ARG A O 1
ATOM 2156 N N . ILE A 1 258 ? 2.125 -8.448 6.577 1.00 97.94 258 ILE A N 1
ATOM 2157 C CA . ILE A 1 258 ? 1.719 -7.150 6.020 1.00 97.94 258 ILE A CA 1
ATOM 2158 C C . ILE A 1 258 ? 0.200 -7.066 5.893 1.00 97.94 258 ILE A C 1
ATOM 2160 O O . ILE A 1 258 ? -0.387 -6.053 6.274 1.00 97.94 258 ILE A O 1
ATOM 2164 N N . ALA A 1 259 ? -0.453 -8.125 5.412 1.00 97.88 259 ALA A N 1
ATOM 2165 C CA . ALA A 1 259 ? -1.905 -8.183 5.333 1.00 97.88 259 ALA A CA 1
ATOM 2166 C C . ALA A 1 259 ? -2.545 -8.083 6.727 1.00 97.88 259 ALA A C 1
ATOM 2168 O O . ALA A 1 259 ? -3.517 -7.349 6.908 1.00 97.88 259 ALA A O 1
ATOM 2169 N N . PHE A 1 260 ? -1.973 -8.745 7.738 1.00 96.75 260 PHE A N 1
ATOM 2170 C CA . PHE A 1 260 ? -2.416 -8.612 9.126 1.00 96.75 260 PHE A CA 1
ATOM 2171 C C . PHE A 1 260 ? -2.262 -7.180 9.659 1.00 96.75 260 PHE A C 1
ATOM 2173 O O . PHE A 1 260 ? -3.196 -6.636 10.250 1.00 96.75 260 PHE A O 1
ATOM 2180 N N . GLU A 1 261 ? -1.125 -6.528 9.417 1.00 95.19 261 GLU A N 1
ATOM 2181 C CA . GLU A 1 261 ? -0.937 -5.126 9.798 1.00 95.19 261 GLU A CA 1
ATOM 2182 C C . GLU A 1 261 ? -1.913 -4.195 9.067 1.00 95.19 261 GLU A C 1
ATOM 2184 O O . GLU A 1 261 ? -2.454 -3.278 9.683 1.00 95.19 261 GLU A O 1
ATOM 2189 N N . ALA A 1 262 ? -2.201 -4.452 7.788 1.00 95.19 262 ALA A N 1
ATOM 2190 C CA . ALA A 1 262 ? -3.154 -3.683 6.989 1.00 95.19 262 ALA A CA 1
ATOM 2191 C C . ALA A 1 262 ? -4.609 -3.829 7.471 1.00 95.19 262 ALA A C 1
ATOM 2193 O O . ALA A 1 262 ? -5.405 -2.907 7.293 1.00 95.19 262 ALA A O 1
ATOM 2194 N N . ILE A 1 263 ? -4.967 -4.938 8.134 1.00 95.56 263 ILE A N 1
ATOM 2195 C CA . ILE A 1 263 ? -6.274 -5.081 8.800 1.00 95.56 263 ILE A CA 1
ATOM 2196 C C . ILE A 1 263 ? -6.419 -4.038 9.915 1.00 95.56 263 ILE A C 1
ATOM 2198 O O . ILE A 1 263 ? -7.489 -3.439 10.063 1.00 95.56 263 ILE A O 1
ATOM 2202 N N . LEU A 1 264 ? -5.356 -3.829 10.693 1.00 92.62 264 LEU A N 1
ATOM 2203 C CA . LEU A 1 264 ? -5.349 -2.948 11.862 1.00 92.62 264 LEU A CA 1
ATOM 2204 C C . LEU A 1 264 ? -5.046 -1.489 11.502 1.00 92.62 264 LEU A C 1
ATOM 2206 O O . LEU A 1 264 ? -5.533 -0.578 12.174 1.00 92.62 264 LEU A O 1
ATOM 2210 N N . ASP A 1 265 ? -4.270 -1.256 10.445 1.00 89.50 265 ASP A N 1
ATOM 2211 C CA . ASP A 1 265 ? -3.946 0.080 9.959 1.00 89.50 265 ASP A CA 1
ATOM 2212 C C . ASP A 1 265 ? -5.101 0.649 9.130 1.00 89.50 265 ASP A C 1
ATOM 2214 O O . ASP A 1 265 ? -5.185 0.522 7.912 1.00 89.50 265 ASP A O 1
ATOM 2218 N N . ILE A 1 266 ? -6.032 1.286 9.833 1.00 86.31 266 ILE A N 1
ATOM 2219 C CA . ILE A 1 266 ? -7.233 1.900 9.256 1.00 86.31 266 ILE A CA 1
ATOM 2220 C C . ILE A 1 266 ? -6.934 3.119 8.373 1.00 86.31 266 ILE A C 1
ATOM 2222 O O . ILE A 1 266 ? -7.825 3.582 7.645 1.00 86.31 266 ILE A O 1
ATOM 2226 N N . ARG A 1 267 ? -5.718 3.670 8.491 1.00 84.62 267 ARG A N 1
ATOM 2227 C CA . ARG A 1 267 ? -5.291 4.874 7.788 1.00 84.62 267 ARG A CA 1
ATOM 2228 C C . ARG A 1 267 ? -5.026 4.503 6.350 1.00 84.62 267 ARG A C 1
ATOM 2230 O O . ARG A 1 267 ? -4.395 3.495 6.051 1.00 84.62 267 ARG A O 1
ATOM 2237 N N . VAL A 1 268 ? -5.487 5.364 5.467 1.00 77.06 268 VAL A N 1
ATOM 2238 C CA . VAL A 1 268 ? -5.262 5.181 4.050 1.00 77.06 268 VAL A CA 1
ATOM 2239 C C . VAL A 1 268 ? -4.287 6.264 3.640 1.00 77.06 268 VAL A C 1
ATOM 2241 O O . VAL A 1 268 ? -4.601 7.445 3.686 1.00 77.06 268 VAL A O 1
ATOM 2244 N N . THR A 1 269 ? -3.051 5.861 3.422 1.00 86.38 269 THR A N 1
ATOM 2245 C CA . THR A 1 269 ? -1.910 6.744 3.182 1.00 86.38 269 THR A CA 1
ATOM 2246 C C . THR A 1 269 ? -1.099 6.162 2.037 1.00 86.38 269 THR A C 1
ATOM 2248 O O . THR A 1 269 ? -1.437 5.107 1.498 1.00 86.38 269 THR A O 1
ATOM 2251 N N . ASP A 1 270 ? 0.017 6.797 1.703 1.00 88.62 270 ASP A N 1
ATOM 2252 C CA . ASP A 1 270 ? 1.024 6.210 0.819 1.00 88.62 270 ASP A CA 1
ATOM 2253 C C . ASP A 1 270 ? 1.359 4.743 1.167 1.00 88.62 270 ASP A C 1
ATOM 2255 O O . ASP A 1 270 ? 1.302 3.864 0.310 1.00 88.62 270 ASP A O 1
ATOM 2259 N N . LEU A 1 271 ? 1.568 4.436 2.452 1.00 91.44 271 LEU A N 1
ATOM 2260 C CA . LEU A 1 271 ? 1.863 3.071 2.900 1.00 91.44 271 LEU A CA 1
ATOM 2261 C C . LEU A 1 271 ? 0.718 2.086 2.608 1.00 91.44 271 LEU A C 1
ATOM 2263 O O . LEU A 1 271 ? 0.956 0.905 2.371 1.00 91.44 271 LEU A O 1
ATOM 2267 N N . TYR A 1 272 ? -0.530 2.552 2.613 1.00 94.00 272 TYR A N 1
ATOM 2268 C CA . TYR A 1 272 ? -1.681 1.713 2.285 1.00 94.00 272 TYR A CA 1
ATOM 2269 C C . TYR A 1 272 ? -1.646 1.259 0.825 1.00 94.00 272 TYR A C 1
ATOM 2271 O O . TYR A 1 272 ? -1.816 0.074 0.537 1.00 94.00 272 TYR A O 1
ATOM 2279 N N . LEU A 1 273 ? -1.385 2.201 -0.086 1.00 95.25 273 LEU A N 1
ATOM 2280 C CA . LEU A 1 273 ? -1.239 1.916 -1.510 1.00 95.25 273 LEU A CA 1
ATOM 2281 C C . LEU A 1 273 ? -0.041 1.006 -1.766 1.00 95.25 273 LEU A C 1
ATOM 2283 O O . LEU A 1 273 ? -0.184 0.016 -2.481 1.00 95.25 273 LEU A O 1
ATOM 2287 N N . GLN A 1 274 ? 1.099 1.287 -1.126 1.00 95.00 274 GLN A N 1
ATOM 2288 C CA . GLN A 1 274 ? 2.288 0.439 -1.202 1.00 95.00 274 GLN A CA 1
ATOM 2289 C C . GLN A 1 274 ? 1.993 -1.003 -0.801 1.00 95.00 274 GLN A C 1
ATOM 2291 O O . GLN A 1 274 ? 2.314 -1.917 -1.553 1.00 95.00 274 GLN A O 1
ATOM 2296 N N . ARG A 1 275 ? 1.361 -1.225 0.357 1.00 96.56 275 ARG A N 1
ATOM 2297 C CA . ARG A 1 275 ? 1.056 -2.578 0.841 1.00 96.56 275 ARG A CA 1
ATOM 2298 C C . ARG A 1 275 ? 0.183 -3.340 -0.143 1.00 96.56 275 ARG A C 1
ATOM 2300 O O . ARG A 1 275 ? 0.525 -4.457 -0.506 1.00 96.56 275 ARG A O 1
ATOM 2307 N N . VAL A 1 276 ? -0.911 -2.736 -0.609 1.00 97.88 276 VAL A N 1
ATOM 2308 C CA . VAL A 1 276 ? -1.802 -3.396 -1.574 1.00 97.88 276 VAL A CA 1
ATOM 2309 C C . VAL A 1 276 ? -1.067 -3.684 -2.882 1.00 97.88 276 VAL A C 1
ATOM 2311 O O . VAL A 1 276 ? -1.130 -4.806 -3.376 1.00 97.88 276 VAL A O 1
ATOM 2314 N N . ALA A 1 277 ? -0.331 -2.710 -3.420 1.00 98.00 277 ALA A N 1
ATOM 2315 C CA . ALA A 1 277 ? 0.421 -2.888 -4.655 1.00 98.00 277 ALA A CA 1
ATOM 2316 C C . ALA A 1 277 ? 1.478 -3.996 -4.531 1.00 98.00 277 ALA A C 1
ATOM 2318 O O . ALA A 1 277 ? 1.577 -4.838 -5.417 1.00 98.00 277 ALA A O 1
ATOM 2319 N N . PHE A 1 278 ? 2.230 -4.049 -3.429 1.00 97.56 278 PHE A N 1
ATOM 2320 C CA . PHE A 1 278 ? 3.284 -5.049 -3.267 1.00 97.56 278 PHE A CA 1
ATOM 2321 C C . PHE A 1 278 ? 2.775 -6.438 -2.880 1.00 97.56 278 PHE A C 1
ATOM 2323 O O . PHE A 1 278 ? 3.374 -7.412 -3.313 1.00 97.56 278 PHE A O 1
ATOM 2330 N N . LEU A 1 279 ? 1.643 -6.565 -2.177 1.00 98.56 279 LEU A N 1
ATOM 2331 C CA . LEU A 1 279 ? 0.971 -7.864 -2.022 1.00 98.56 279 LEU A CA 1
ATOM 2332 C C . LEU A 1 279 ? 0.542 -8.428 -3.386 1.00 98.56 279 LEU A C 1
ATOM 2334 O O . LEU A 1 279 ? 0.724 -9.610 -3.664 1.00 98.56 279 LEU A O 1
ATOM 2338 N N . LEU A 1 280 ? 0.024 -7.573 -4.272 1.00 98.56 280 LEU A N 1
ATOM 2339 C CA . LEU A 1 280 ? -0.313 -7.972 -5.639 1.00 98.56 280 LEU A CA 1
ATOM 2340 C C . LEU A 1 280 ? 0.939 -8.291 -6.468 1.00 98.56 280 LEU A C 1
ATOM 2342 O O . LEU A 1 280 ? 0.931 -9.252 -7.237 1.00 98.56 280 LEU A O 1
ATOM 2346 N N . SER A 1 281 ? 2.020 -7.519 -6.330 1.00 97.25 281 SER A N 1
ATOM 2347 C CA . SER A 1 281 ? 3.222 -7.706 -7.152 1.00 97.25 281 SER A CA 1
ATOM 2348 C C . SER A 1 281 ? 3.988 -8.989 -6.826 1.00 97.25 281 SER A C 1
ATOM 2350 O O . SER A 1 281 ? 4.577 -9.574 -7.733 1.00 97.25 281 SER A O 1
ATOM 2352 N N . VAL A 1 282 ? 3.932 -9.458 -5.574 1.00 96.94 282 VAL A N 1
ATOM 2353 C CA . VAL A 1 282 ? 4.528 -10.735 -5.134 1.00 96.94 282 VAL A CA 1
ATOM 2354 C C . VAL A 1 282 ? 3.596 -11.938 -5.314 1.00 96.94 282 VAL A C 1
ATOM 2356 O O . VAL A 1 282 ? 3.902 -13.021 -4.835 1.00 96.94 282 VAL A O 1
ATOM 2359 N N . GLY A 1 283 ? 2.459 -11.784 -6.001 1.00 97.19 283 GLY A N 1
ATOM 2360 C CA . GLY A 1 283 ? 1.594 -12.924 -6.322 1.00 97.19 283 GLY A CA 1
ATOM 2361 C C . GLY A 1 283 ? 0.590 -13.312 -5.241 1.00 97.19 283 GLY A C 1
ATOM 2362 O O . GLY A 1 283 ? 0.107 -14.440 -5.261 1.00 97.19 283 GLY A O 1
ATOM 2363 N N . ARG A 1 284 ? 0.241 -12.402 -4.318 1.00 98.19 284 ARG A N 1
ATOM 2364 C CA . ARG A 1 284 ? -0.688 -12.663 -3.203 1.00 98.19 284 ARG A CA 1
ATOM 2365 C C . ARG A 1 284 ? -1.991 -11.852 -3.275 1.00 98.19 284 ARG A C 1
ATOM 2367 O O . ARG A 1 284 ? -2.320 -11.118 -2.335 1.00 98.19 284 ARG A O 1
ATOM 2374 N N . PRO A 1 285 ? -2.777 -11.954 -4.371 1.00 98.31 285 PRO A N 1
ATOM 2375 C CA . PRO A 1 285 ? -4.073 -11.280 -4.464 1.00 98.31 285 PRO A CA 1
ATOM 2376 C C . PRO A 1 285 ? -5.088 -11.822 -3.444 1.00 98.31 285 PRO A C 1
ATOM 2378 O O . PRO A 1 285 ? -5.989 -11.093 -3.034 1.00 98.31 285 PRO A O 1
ATOM 2381 N N . ASP A 1 286 ? -4.924 -13.066 -2.985 1.00 98.31 286 ASP A N 1
ATOM 2382 C CA . ASP A 1 286 ? -5.742 -13.712 -1.950 1.00 98.31 286 ASP A CA 1
ATOM 2383 C C . ASP A 1 286 ? -5.726 -12.954 -0.613 1.00 98.31 286 ASP A C 1
ATOM 2385 O O . ASP A 1 286 ? -6.716 -12.958 0.122 1.00 98.31 286 ASP A O 1
ATOM 2389 N N . LEU A 1 287 ? -4.625 -12.259 -0.316 1.00 98.50 287 LEU A N 1
ATOM 2390 C CA . LEU A 1 287 ? -4.469 -11.464 0.900 1.00 98.50 287 LEU A CA 1
ATOM 2391 C C . LEU A 1 287 ? -5.084 -10.062 0.795 1.00 98.50 287 LEU A C 1
ATOM 2393 O O . LEU A 1 287 ? -5.249 -9.381 1.812 1.00 98.50 287 LEU A O 1
ATOM 2397 N N . VAL A 1 288 ? -5.437 -9.614 -0.412 1.00 98.31 288 VAL A N 1
ATOM 2398 C CA . VAL A 1 288 ? -6.000 -8.283 -0.647 1.00 98.31 288 VAL A CA 1
ATOM 2399 C C . VAL A 1 288 ? -7.511 -8.313 -0.467 1.00 98.31 288 VAL A C 1
ATOM 2401 O O . VAL A 1 288 ? -8.238 -9.006 -1.179 1.00 98.31 288 VAL A O 1
ATOM 2404 N N . ARG A 1 289 ? -8.016 -7.505 0.472 1.00 97.50 289 ARG A N 1
ATOM 2405 C CA . ARG A 1 289 ? -9.458 -7.418 0.740 1.00 97.50 289 ARG A CA 1
ATOM 2406 C C . ARG A 1 289 ? -10.180 -6.536 -0.283 1.00 97.50 289 ARG A C 1
ATOM 2408 O O . ARG A 1 289 ? -9.676 -5.458 -0.604 1.00 97.50 289 ARG A O 1
ATOM 2415 N N . PRO A 1 290 ? -11.418 -6.884 -0.689 1.00 97.31 290 PRO A N 1
ATOM 2416 C CA . PRO A 1 290 ? -12.225 -6.067 -1.603 1.00 97.31 290 PRO A CA 1
ATOM 2417 C C . PRO A 1 290 ? -12.374 -4.623 -1.149 1.00 97.31 290 PRO A C 1
ATOM 2419 O O . PRO A 1 290 ? -12.152 -3.684 -1.916 1.00 97.31 290 PRO A O 1
ATOM 2422 N N . ARG A 1 291 ? -12.644 -4.451 0.149 1.00 97.00 291 ARG A N 1
ATOM 2423 C CA . ARG A 1 291 ? -12.799 -3.140 0.766 1.00 97.00 291 ARG A CA 1
ATOM 2424 C C . ARG A 1 291 ? -11.562 -2.265 0.594 1.00 97.00 291 ARG A C 1
ATOM 2426 O O . ARG A 1 291 ? -11.706 -1.055 0.445 1.00 97.00 291 ARG A O 1
ATOM 2433 N N . TRP A 1 292 ? -10.364 -2.847 0.575 1.00 97.50 292 TRP A N 1
ATOM 2434 C CA . TRP A 1 292 ? -9.145 -2.067 0.404 1.00 97.50 292 TRP A CA 1
ATOM 2435 C C . TRP A 1 292 ? -9.068 -1.439 -0.979 1.00 97.50 292 TRP A C 1
ATOM 2437 O O . TRP A 1 292 ? -8.842 -0.238 -1.102 1.00 97.50 292 TRP A O 1
ATOM 2447 N N . VAL A 1 293 ? -9.383 -2.215 -2.013 1.00 97.56 293 VAL A N 1
ATOM 2448 C CA . VAL A 1 293 ? -9.438 -1.735 -3.398 1.00 97.56 293 VAL A CA 1
ATOM 2449 C C . VAL A 1 293 ? -10.546 -0.699 -3.583 1.00 97.56 293 VAL A C 1
ATOM 2451 O O . VAL A 1 293 ? -10.331 0.340 -4.205 1.00 97.56 293 VAL A O 1
ATOM 2454 N N . GLU A 1 294 ? -11.720 -0.917 -2.987 1.00 97.00 294 GLU A N 1
ATOM 2455 C CA . GLU A 1 294 ? -12.792 0.081 -3.009 1.00 97.00 294 GLU A CA 1
ATOM 2456 C C . GLU A 1 294 ? -12.373 1.409 -2.375 1.00 97.00 294 GLU A C 1
ATOM 2458 O O . GLU A 1 294 ? -12.755 2.462 -2.885 1.00 97.00 294 GLU A O 1
ATOM 2463 N N . ARG A 1 295 ? -11.622 1.372 -1.265 1.00 94.75 295 ARG A N 1
ATOM 2464 C CA . ARG A 1 295 ? -11.113 2.577 -0.598 1.00 94.75 295 ARG A CA 1
ATOM 2465 C C . ARG A 1 295 ? -10.067 3.281 -1.454 1.00 94.75 295 ARG A C 1
ATOM 2467 O O . ARG A 1 295 ? -10.097 4.504 -1.491 1.00 94.75 295 ARG A O 1
ATOM 2474 N N . ILE A 1 296 ? -9.212 2.540 -2.164 1.00 95.94 296 ILE A N 1
ATOM 2475 C CA . ILE A 1 296 ? -8.263 3.101 -3.139 1.00 95.94 296 ILE A CA 1
ATOM 2476 C C . ILE A 1 296 ? -9.022 3.854 -4.234 1.00 95.94 296 ILE A C 1
ATOM 2478 O O . ILE A 1 296 ? -8.785 5.043 -4.424 1.00 95.94 296 ILE A O 1
ATOM 2482 N N . ILE A 1 297 ? -9.984 3.205 -4.894 1.00 96.88 297 ILE A N 1
ATOM 2483 C CA . ILE A 1 297 ? -10.798 3.815 -5.961 1.00 96.88 297 ILE A CA 1
ATOM 2484 C C . ILE A 1 297 ? -11.561 5.041 -5.441 1.00 96.88 297 ILE A C 1
ATOM 2486 O O . ILE A 1 297 ? -11.506 6.112 -6.035 1.00 96.88 297 ILE A O 1
ATOM 2490 N N . ALA A 1 298 ? -12.228 4.921 -4.288 1.00 94.19 298 ALA A N 1
ATOM 2491 C CA . ALA A 1 298 ? -13.029 6.002 -3.707 1.00 94.19 298 ALA A CA 1
ATOM 2492 C C . ALA A 1 298 ? -12.209 7.223 -3.255 1.00 94.19 298 ALA A C 1
ATOM 2494 O O . ALA A 1 298 ? -12.788 8.236 -2.858 1.00 94.19 298 ALA A O 1
ATOM 2495 N N . LYS A 1 299 ? -10.880 7.109 -3.248 1.00 92.69 299 LYS A N 1
ATOM 2496 C CA . LYS A 1 299 ? -9.945 8.142 -2.799 1.00 92.69 299 LYS A CA 1
ATOM 2497 C C . LYS A 1 299 ? -9.062 8.693 -3.902 1.00 92.69 299 LYS A C 1
ATOM 2499 O O . LYS A 1 299 ? -8.176 9.491 -3.618 1.00 92.69 299 LYS A O 1
ATOM 2504 N N . GLN A 1 300 ? -9.325 8.289 -5.137 1.00 95.56 300 GLN A N 1
ATOM 2505 C CA . GLN A 1 300 ? -8.802 8.995 -6.285 1.00 95.56 300 GLN A CA 1
ATOM 2506 C C . GLN A 1 300 ? -9.430 10.391 -6.339 1.00 95.56 300 GLN A C 1
ATOM 2508 O O . GLN A 1 300 ? -10.653 10.536 -6.257 1.00 95.56 300 GLN A O 1
ATOM 2513 N N . ASP A 1 301 ? -8.596 11.413 -6.474 1.00 94.25 301 ASP A N 1
ATOM 2514 C CA . ASP A 1 301 ? -9.053 12.783 -6.648 1.00 94.25 301 ASP A CA 1
ATOM 2515 C C . ASP A 1 301 ? -9.671 12.970 -8.037 1.00 94.25 301 ASP A C 1
ATOM 2517 O O . ASP A 1 301 ? -9.433 12.210 -8.978 1.00 94.25 301 ASP A O 1
ATOM 2521 N N . THR A 1 302 ? -10.466 14.029 -8.196 1.00 94.25 302 THR A N 1
ATOM 2522 C CA . THR A 1 302 ? -11.186 14.311 -9.448 1.00 94.25 302 THR A CA 1
ATOM 2523 C C . THR A 1 302 ? -10.272 14.565 -10.647 1.00 94.25 302 THR A C 1
ATOM 2525 O O . THR A 1 302 ? -10.740 14.536 -11.781 1.00 94.25 302 THR A O 1
ATOM 2528 N N . ASP A 1 303 ? -8.989 14.865 -10.419 1.00 94.69 303 ASP A N 1
ATOM 2529 C CA . ASP A 1 303 ? -8.003 15.014 -11.491 1.00 94.69 303 ASP A CA 1
ATOM 2530 C C . ASP A 1 303 ? -7.392 13.672 -11.938 1.00 94.69 303 ASP A C 1
ATOM 2532 O O . ASP A 1 303 ? -6.674 13.642 -12.938 1.00 94.69 303 ASP A O 1
ATOM 2536 N N . GLY A 1 304 ? -7.696 12.577 -11.232 1.00 96.38 304 GLY A N 1
ATOM 2537 C CA . GLY A 1 304 ? -7.244 11.218 -11.512 1.00 96.38 304 GLY A CA 1
ATOM 2538 C C . GLY A 1 304 ? -6.048 10.747 -10.683 1.00 96.38 304 GLY A C 1
ATOM 2539 O O . GLY A 1 304 ? -5.654 9.590 -10.823 1.00 96.38 304 GLY A O 1
ATOM 2540 N N . GLY A 1 305 ? -5.454 11.590 -9.838 1.00 95.44 305 GLY A N 1
ATOM 2541 C CA . GLY A 1 305 ? -4.341 11.174 -8.986 1.00 95.44 305 GLY A CA 1
ATOM 2542 C C . GLY A 1 305 ? -4.748 10.854 -7.548 1.00 95.44 305 GLY A C 1
ATOM 2543 O O . GLY A 1 305 ? -5.911 10.941 -7.171 1.00 95.44 305 GLY A O 1
ATOM 2544 N N . TRP A 1 306 ? -3.763 10.475 -6.736 1.00 94.62 306 TRP A N 1
ATOM 2545 C CA . TRP A 1 306 ? -3.925 10.230 -5.304 1.00 94.62 306 TRP A CA 1
ATOM 2546 C C . TRP A 1 306 ? -3.000 11.127 -4.488 1.00 94.62 306 TRP A C 1
ATOM 2548 O O . TRP A 1 306 ? -1.830 11.324 -4.829 1.00 94.62 306 TRP A O 1
ATOM 2558 N N . SER A 1 307 ? -3.512 11.626 -3.371 1.00 90.56 307 SER A N 1
ATOM 2559 C CA . SER A 1 307 ? -2.746 12.362 -2.360 1.00 90.56 307 SER A CA 1
ATOM 2560 C C . SER A 1 307 ? -1.941 11.407 -1.457 1.00 90.56 307 SER A C 1
ATOM 2562 O O . SER A 1 307 ? -2.240 10.216 -1.408 1.00 90.56 307 SER A O 1
ATOM 2564 N N . ALA A 1 308 ? -0.903 11.887 -0.759 1.00 83.75 308 ALA A N 1
ATOM 2565 C CA . ALA A 1 308 ? -0.131 11.061 0.196 1.00 83.75 308 ALA A CA 1
ATOM 2566 C C . ALA A 1 308 ? -0.828 10.897 1.554 1.00 83.75 308 ALA A C 1
ATOM 2568 O O . ALA A 1 308 ? -0.719 9.848 2.195 1.00 83.75 308 ALA A O 1
ATOM 2569 N N . ASP A 1 309 ? -1.549 11.941 1.962 1.00 82.31 309 ASP A N 1
ATOM 2570 C CA . ASP A 1 309 ? -2.204 12.044 3.260 1.00 82.31 309 ASP A CA 1
ATOM 2571 C C . ASP A 1 309 ? -3.714 12.004 3.047 1.00 82.31 309 ASP A C 1
ATOM 2573 O O . ASP A 1 309 ? -4.233 12.847 2.312 1.00 82.31 309 ASP A O 1
ATOM 2577 N N . TRP A 1 310 ? -4.440 11.066 3.662 1.00 75.88 310 TRP A N 1
ATOM 2578 C CA . TRP A 1 310 ? -5.906 11.039 3.554 1.00 75.88 310 TRP A CA 1
ATOM 2579 C C . TRP A 1 310 ? -6.528 11.278 4.921 1.00 75.88 310 TRP A C 1
ATOM 2581 O O . TRP A 1 310 ? -6.106 10.712 5.933 1.00 75.88 310 TRP A O 1
ATOM 2591 N N . HIS A 1 311 ? -7.566 12.118 4.958 1.00 70.88 311 HIS A N 1
ATOM 2592 C CA . HIS A 1 311 ? -8.251 12.482 6.203 1.00 70.88 311 HIS A CA 1
ATOM 2593 C C . HIS A 1 311 ? -7.318 13.115 7.245 1.00 70.88 311 HIS A C 1
ATOM 2595 O O . HIS A 1 311 ? -7.529 12.945 8.442 1.00 70.88 311 HIS A O 1
ATOM 2601 N N . GLY A 1 312 ? -6.275 13.812 6.789 1.00 68.88 312 GLY A N 1
ATOM 2602 C CA . GLY A 1 312 ? -5.267 14.445 7.636 1.00 68.88 312 GLY A CA 1
ATOM 2603 C C . GLY A 1 312 ? -4.274 13.494 8.306 1.00 68.88 312 GLY A C 1
ATOM 2604 O O . GLY A 1 312 ? -3.429 13.949 9.076 1.00 68.88 312 GLY A O 1
ATOM 2605 N N . TRP A 1 313 ? -4.331 12.194 8.012 1.00 68.00 313 TRP A N 1
ATOM 2606 C CA . TRP A 1 313 ? -3.307 11.240 8.426 1.00 68.00 313 TRP A CA 1
ATOM 2607 C C . TRP A 1 313 ? -2.223 11.162 7.363 1.00 68.00 313 TRP A C 1
ATOM 2609 O O . TRP A 1 313 ? -2.503 10.786 6.228 1.00 68.00 313 TRP A O 1
ATOM 2619 N N . GLY A 1 314 ? -0.997 11.507 7.747 1.00 63.94 314 GLY A N 1
ATOM 2620 C CA . GLY A 1 314 ? 0.177 11.294 6.910 1.00 63.94 314 GLY A CA 1
ATOM 2621 C C . GLY A 1 314 ? 0.896 9.975 7.208 1.00 63.94 314 GLY A C 1
ATOM 2622 O O . GLY A 1 314 ? 0.404 9.156 7.997 1.00 63.94 314 GLY A O 1
ATOM 2623 N N . PRO A 1 315 ? 2.078 9.757 6.606 1.00 60.75 315 PRO A N 1
ATOM 2624 C CA . PRO A 1 315 ? 2.886 8.558 6.844 1.00 60.75 315 PRO A CA 1
ATOM 2625 C C . PRO A 1 315 ? 3.286 8.395 8.325 1.00 60.75 315 PRO A C 1
ATOM 2627 O O . PRO A 1 315 ? 3.314 7.276 8.843 1.00 60.75 315 PRO A O 1
ATOM 2630 N N . ASP A 1 316 ? 3.483 9.503 9.047 1.00 62.62 316 ASP A N 1
ATOM 2631 C CA . ASP A 1 316 ? 3.801 9.516 10.478 1.00 62.62 316 ASP A CA 1
ATOM 2632 C C . ASP A 1 316 ? 2.575 9.172 11.353 1.00 62.62 316 ASP A C 1
ATOM 2634 O O . ASP A 1 316 ? 1.590 9.911 11.398 1.00 62.62 316 ASP A O 1
ATOM 2638 N N . ILE A 1 317 ? 2.660 8.090 12.139 1.00 57.47 317 ILE A N 1
ATOM 2639 C CA . ILE A 1 317 ? 1.552 7.538 12.959 1.00 57.47 317 ILE A CA 1
ATOM 2640 C C . ILE A 1 317 ? 0.973 8.541 13.976 1.00 57.47 317 ILE A C 1
ATOM 2642 O O . ILE A 1 317 ? -0.197 8.446 14.342 1.00 57.47 317 ILE A O 1
ATOM 2646 N N . LEU A 1 318 ? 1.760 9.526 14.416 1.00 62.22 318 LEU A N 1
ATOM 2647 C CA . LEU A 1 318 ? 1.358 10.511 15.428 1.00 62.22 318 LEU A CA 1
ATOM 2648 C C . LEU A 1 318 ? 1.145 11.922 14.868 1.00 62.22 318 LEU A C 1
ATOM 2650 O O . LEU A 1 318 ? 0.907 12.854 15.640 1.00 62.22 318 LEU A O 1
ATOM 2654 N N . ARG A 1 319 ? 1.240 12.109 13.547 1.00 59.72 319 ARG A N 1
ATOM 2655 C CA . ARG A 1 319 ? 1.152 13.435 12.936 1.00 59.72 319 ARG A CA 1
ATOM 2656 C C . ARG A 1 319 ? -0.136 13.575 12.140 1.00 59.72 319 ARG A C 1
ATOM 2658 O O . ARG A 1 319 ? -0.241 13.138 10.999 1.00 59.72 319 ARG A O 1
ATOM 2665 N N . PHE A 1 320 ? -1.097 14.249 12.758 1.00 67.88 320 PHE A N 1
ATOM 2666 C CA . PHE A 1 320 ? -2.294 14.714 12.078 1.00 67.88 320 PHE A CA 1
ATOM 2667 C C . PHE A 1 320 ? -2.036 16.099 11.470 1.00 67.88 320 PHE A C 1
ATOM 2669 O O . PHE A 1 320 ? -1.656 17.030 12.186 1.00 67.88 320 PHE A O 1
ATOM 2676 N N . GLN A 1 321 ? -2.228 16.249 10.162 1.00 64.12 321 GLN A N 1
ATOM 2677 C CA . GLN A 1 321 ? -2.127 17.528 9.464 1.00 64.12 321 GLN A CA 1
ATOM 267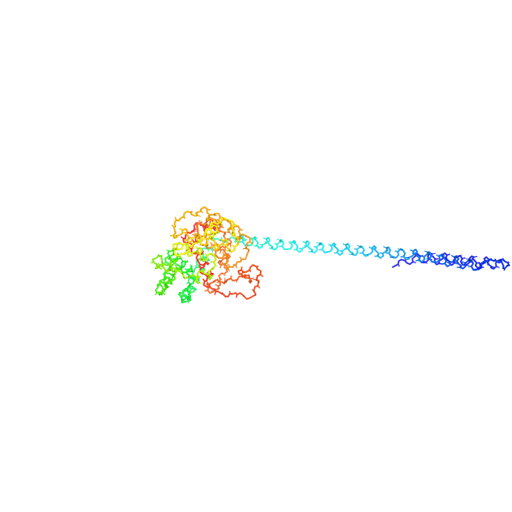8 C C . GLN A 1 321 ? -3.461 17.882 8.815 1.00 64.12 321 GLN A C 1
ATOM 2680 O O . GLN A 1 321 ? -4.001 17.131 8.019 1.00 64.12 321 GLN A O 1
ATOM 2685 N N . TRP A 1 322 ? -3.979 19.073 9.111 1.00 59.28 322 TRP A N 1
ATOM 2686 C CA . TRP A 1 322 ? -5.221 19.564 8.500 1.00 59.28 322 TRP A CA 1
ATOM 2687 C C . TRP A 1 322 ? -5.075 19.920 7.019 1.00 59.28 322 TRP A C 1
ATOM 2689 O O . TRP A 1 322 ? -6.072 20.053 6.317 1.00 59.28 322 TRP A O 1
ATOM 2699 N N . LYS A 1 323 ? -3.840 20.122 6.553 1.00 58.72 323 LYS A N 1
ATOM 2700 C CA . LYS A 1 323 ? -3.546 20.405 5.156 1.00 58.72 323 LYS A CA 1
ATOM 2701 C C . LYS A 1 323 ? -3.142 19.096 4.497 1.00 58.72 323 LYS A C 1
ATOM 2703 O O . LYS A 1 323 ? -2.038 18.623 4.743 1.00 58.72 323 LYS A O 1
ATOM 2708 N N . GLU A 1 324 ? -4.037 18.533 3.694 1.00 60.66 324 GLU A N 1
ATOM 2709 C CA . GLU A 1 324 ? -3.704 17.377 2.866 1.00 60.66 324 GLU A CA 1
ATOM 2710 C C . GLU A 1 324 ? -2.532 17.754 1.954 1.00 60.66 324 GLU A C 1
ATOM 2712 O O . GLU A 1 324 ? -2.533 18.807 1.298 1.00 60.66 324 GLU A O 1
ATOM 2717 N N . GLN A 1 325 ? -1.485 16.929 1.966 1.00 68.56 325 GLN A N 1
ATOM 2718 C CA . GLN A 1 325 ? -0.465 17.004 0.934 1.00 68.56 325 GLN A CA 1
ATOM 2719 C C . GLN A 1 325 ? -1.129 16.714 -0.403 1.00 68.56 325 GLN A C 1
ATOM 2721 O O . GLN A 1 325 ? -1.812 15.704 -0.543 1.00 68.56 325 GLN A O 1
ATOM 2726 N N . GLY A 1 326 ? -0.938 17.614 -1.366 1.00 79.75 326 GLY A N 1
ATOM 2727 C CA . GLY A 1 326 ? -1.564 17.481 -2.672 1.00 79.75 326 GLY A CA 1
ATOM 2728 C C . GLY A 1 326 ? -1.168 16.190 -3.387 1.00 79.75 326 GLY A C 1
ATOM 2729 O O . GLY A 1 326 ? -0.162 15.546 -3.067 1.00 79.75 326 GLY A O 1
ATOM 2730 N N . VAL A 1 327 ? -1.961 15.862 -4.401 1.00 89.25 327 VAL A N 1
ATOM 2731 C CA . VAL A 1 327 ? -1.730 14.757 -5.328 1.00 89.25 327 VAL A CA 1
ATOM 2732 C C . VAL A 1 327 ? -0.272 14.695 -5.782 1.00 89.25 327 VAL A C 1
ATOM 2734 O O . VAL A 1 327 ? 0.301 15.701 -6.213 1.00 89.25 327 VAL A O 1
ATOM 2737 N N . ASN A 1 328 ? 0.329 13.505 -5.727 1.00 90.62 328 ASN A N 1
ATOM 2738 C CA . ASN A 1 328 ? 1.712 13.303 -6.148 1.00 90.62 328 ASN A CA 1
ATOM 2739 C C . ASN A 1 328 ? 1.895 12.028 -6.983 1.00 90.62 328 ASN A C 1
ATOM 2741 O O . ASN A 1 328 ? 1.038 11.146 -7.033 1.00 90.62 328 ASN A O 1
ATOM 2745 N N . ALA A 1 329 ? 3.037 11.956 -7.667 1.00 92.88 329 ALA A N 1
ATOM 2746 C CA . ALA A 1 329 ? 3.368 10.861 -8.571 1.00 92.88 329 ALA A CA 1
ATOM 2747 C C . ALA A 1 329 ? 3.511 9.507 -7.864 1.00 92.88 329 ALA A C 1
ATOM 2749 O O . ALA A 1 329 ? 3.154 8.490 -8.447 1.00 92.88 329 ALA A O 1
ATOM 2750 N N . HIS A 1 330 ? 4.029 9.492 -6.636 1.00 92.00 330 HIS A N 1
ATOM 2751 C CA . HIS A 1 330 ? 4.350 8.265 -5.917 1.00 92.00 330 HIS A CA 1
ATOM 2752 C C . HIS A 1 330 ? 3.088 7.466 -5.596 1.00 92.00 330 HIS A C 1
ATOM 2754 O O . HIS A 1 330 ? 2.917 6.353 -6.092 1.00 92.00 330 HIS A O 1
ATOM 2760 N N . THR A 1 331 ? 2.150 8.089 -4.886 1.00 93.75 331 THR A N 1
ATOM 2761 C CA . THR A 1 331 ? 0.850 7.489 -4.573 1.00 93.75 331 THR A CA 1
ATOM 2762 C C . THR A 1 331 ? 0.029 7.216 -5.821 1.00 93.75 331 THR A C 1
ATOM 2764 O O . THR A 1 331 ? -0.600 6.166 -5.930 1.00 93.75 331 THR A O 1
ATOM 2767 N N . THR A 1 332 ? 0.056 8.122 -6.801 1.00 96.19 332 THR A N 1
ATOM 2768 C CA . THR A 1 332 ? -0.730 7.935 -8.026 1.00 96.19 332 THR A CA 1
ATOM 2769 C C . THR A 1 332 ? -0.282 6.707 -8.810 1.00 96.19 332 THR A C 1
ATOM 2771 O O . THR A 1 332 ? -1.115 5.889 -9.189 1.00 96.19 332 THR A O 1
ATOM 2774 N N . VAL A 1 333 ? 1.024 6.539 -9.023 1.00 97.19 333 VAL A N 1
ATOM 2775 C CA . VAL A 1 333 ? 1.554 5.386 -9.762 1.00 97.19 333 VAL A CA 1
ATOM 2776 C C . VAL A 1 333 ? 1.320 4.084 -8.995 1.00 97.19 333 VAL A C 1
ATOM 2778 O O . VAL A 1 333 ? 0.948 3.095 -9.612 1.00 97.19 333 VAL A O 1
ATOM 2781 N N . GLN A 1 334 ? 1.462 4.074 -7.667 1.00 96.94 334 GLN A N 1
ATOM 2782 C CA . GLN A 1 334 ? 1.202 2.877 -6.857 1.00 96.94 334 GLN A CA 1
ATOM 2783 C C . GLN A 1 334 ? -0.266 2.451 -6.878 1.00 96.94 334 GLN A C 1
ATOM 2785 O O . GLN A 1 334 ? -0.560 1.273 -7.078 1.00 96.94 334 GLN A O 1
ATOM 2790 N N . GLY A 1 335 ? -1.189 3.405 -6.707 1.00 97.25 335 GLY A N 1
ATOM 2791 C CA . GLY A 1 335 ? -2.621 3.138 -6.815 1.00 97.25 335 GLY A CA 1
ATOM 2792 C C . GLY A 1 335 ? -2.972 2.597 -8.193 1.00 97.25 335 GLY A C 1
ATOM 2793 O O . GLY A 1 335 ? -3.591 1.543 -8.300 1.00 97.25 335 GLY A O 1
ATOM 2794 N N . MET A 1 336 ? -2.479 3.252 -9.244 1.00 98.38 336 MET A N 1
ATOM 2795 C CA . MET A 1 336 ? -2.656 2.794 -10.620 1.00 98.38 336 MET A CA 1
ATOM 2796 C C . MET A 1 336 ? -2.100 1.392 -10.850 1.00 98.38 336 MET A C 1
ATOM 2798 O O . MET A 1 336 ? -2.791 0.559 -11.431 1.00 98.38 336 MET A O 1
ATOM 2802 N N . TRP A 1 337 ? -0.903 1.097 -10.349 1.00 98.56 337 TRP A N 1
ATOM 2803 C CA . TRP A 1 337 ? -0.282 -0.211 -10.513 1.00 98.56 337 TRP A CA 1
ATOM 2804 C C . TRP A 1 337 ? -1.104 -1.321 -9.856 1.00 98.56 337 TRP A C 1
ATOM 2806 O O . TRP A 1 337 ? -1.341 -2.355 -10.481 1.00 98.56 337 TRP A O 1
ATOM 2816 N N . ALA A 1 338 ? -1.631 -1.082 -8.650 1.00 98.56 338 ALA A N 1
ATOM 2817 C CA . ALA A 1 338 ? -2.551 -2.008 -7.993 1.00 98.56 338 ALA A CA 1
ATOM 2818 C C . ALA A 1 338 ? -3.821 -2.259 -8.828 1.00 98.56 338 ALA A C 1
ATOM 2820 O O . ALA A 1 338 ? -4.213 -3.411 -9.018 1.00 98.56 338 ALA A O 1
ATOM 2821 N N . LEU A 1 339 ? -4.443 -1.204 -9.373 1.00 98.69 339 LEU A N 1
ATOM 2822 C CA . LEU A 1 339 ? -5.646 -1.334 -10.206 1.00 98.69 339 LEU A CA 1
ATOM 2823 C C . LEU A 1 339 ? -5.371 -2.096 -11.513 1.00 98.69 339 LEU A C 1
ATOM 2825 O O . LEU A 1 339 ? -6.150 -2.971 -11.890 1.00 98.69 339 LEU A O 1
ATOM 2829 N N . TYR A 1 340 ? -4.245 -1.815 -12.173 1.00 98.75 340 TYR A N 1
ATOM 2830 C CA . TYR A 1 340 ? -3.827 -2.513 -13.390 1.00 98.75 340 TYR A CA 1
ATOM 2831 C C . TYR A 1 340 ? -3.551 -3.998 -13.130 1.00 98.75 340 TYR A C 1
ATOM 2833 O O . TYR A 1 340 ? -4.018 -4.839 -13.896 1.00 98.75 340 TYR A O 1
ATOM 2841 N N . MET A 1 341 ? -2.870 -4.341 -12.029 1.00 98.75 341 MET A N 1
ATOM 2842 C CA . MET A 1 341 ? -2.654 -5.742 -11.654 1.00 98.75 341 MET A CA 1
ATOM 2843 C C . MET A 1 341 ? -3.977 -6.473 -11.422 1.00 98.75 341 MET A C 1
ATOM 2845 O O . MET A 1 341 ? -4.150 -7.577 -11.922 1.00 98.75 341 MET A O 1
ATOM 2849 N N . LEU A 1 342 ? -4.945 -5.864 -10.738 1.00 98.50 342 LEU A N 1
ATOM 2850 C CA . LEU A 1 342 ? -6.260 -6.486 -10.550 1.00 98.50 342 LEU A CA 1
ATOM 2851 C C . LEU A 1 342 ? -7.018 -6.676 -11.868 1.00 98.50 342 LEU A C 1
ATOM 2853 O O . LEU A 1 342 ? -7.678 -7.693 -12.048 1.00 98.50 342 LEU A O 1
ATOM 2857 N N . LYS A 1 343 ? -6.926 -5.718 -12.797 1.00 98.31 343 LYS A N 1
ATOM 2858 C CA . LYS A 1 343 ? -7.614 -5.808 -14.090 1.00 98.31 343 LYS A CA 1
ATOM 2859 C C . LYS A 1 343 ? -6.995 -6.857 -15.015 1.00 98.31 343 LYS A C 1
ATOM 2861 O O . LYS A 1 343 ? -7.732 -7.606 -15.649 1.00 98.31 343 LYS A O 1
ATOM 2866 N N . TYR A 1 344 ? -5.668 -6.861 -15.134 1.00 98.50 344 TYR A N 1
ATOM 2867 C CA . TYR A 1 344 ? -4.961 -7.590 -16.191 1.00 98.50 344 TYR A CA 1
ATOM 2868 C C . TYR A 1 344 ? -4.199 -8.818 -15.695 1.00 98.50 344 TYR A C 1
ATOM 2870 O O . TYR A 1 344 ? -4.068 -9.783 -16.443 1.00 98.50 344 TYR A O 1
ATOM 2878 N N . ARG A 1 345 ? -3.696 -8.803 -14.455 1.00 98.19 345 ARG A N 1
ATOM 2879 C CA . ARG A 1 345 ? -2.913 -9.910 -13.881 1.00 98.19 345 ARG A CA 1
ATOM 2880 C C . ARG A 1 345 ? -3.761 -10.852 -13.023 1.00 98.19 345 ARG A C 1
ATOM 2882 O O . ARG A 1 345 ? -3.499 -12.046 -13.053 1.00 98.19 345 ARG A O 1
ATOM 2889 N N . TYR A 1 346 ? -4.762 -10.327 -12.313 1.00 98.50 346 TYR A N 1
ATOM 2890 C CA . TYR A 1 346 ? -5.633 -11.088 -11.403 1.00 98.50 346 TYR A CA 1
ATOM 2891 C C . TYR A 1 346 ? -7.139 -10.850 -11.642 1.00 98.50 346 TYR A C 1
ATOM 2893 O O . TYR A 1 346 ? -7.869 -10.538 -10.692 1.00 98.50 346 TYR A O 1
ATOM 2901 N N . PRO A 1 347 ? -7.648 -10.956 -12.886 1.00 97.88 347 PRO A N 1
ATOM 2902 C CA . PRO A 1 347 ? -9.067 -10.724 -13.173 1.00 97.88 347 PRO A CA 1
ATOM 2903 C C . PRO A 1 347 ? -10.004 -11.652 -12.378 1.00 97.88 347 PRO A C 1
ATOM 2905 O O . PRO A 1 347 ? -11.101 -11.241 -11.992 1.00 97.88 347 PRO A O 1
ATOM 2908 N N . GLU A 1 348 ? -9.566 -12.870 -12.057 1.00 97.94 348 GLU A N 1
ATOM 2909 C CA . GLU A 1 348 ? -10.304 -13.844 -11.251 1.00 97.94 348 GLU A CA 1
ATOM 2910 C C . GLU A 1 348 ? -10.581 -13.354 -9.827 1.00 97.94 348 GLU A C 1
ATOM 2912 O O . GLU A 1 348 ? -11.611 -13.699 -9.244 1.00 97.94 348 GLU A O 1
ATOM 2917 N N . TRP A 1 349 ? -9.715 -12.503 -9.266 1.00 98.12 349 TRP A N 1
ATOM 2918 C CA . TRP A 1 349 ? -9.966 -11.892 -7.963 1.00 98.12 349 TRP A CA 1
ATOM 2919 C C . TRP A 1 349 ? -11.229 -11.024 -8.012 1.00 98.12 349 TRP A C 1
ATOM 2921 O O . TRP A 1 349 ? -12.022 -11.031 -7.069 1.00 98.12 349 TRP A O 1
ATOM 2931 N N . ILE A 1 350 ? -11.469 -10.315 -9.120 1.00 97.88 350 ILE A N 1
ATOM 2932 C CA . ILE A 1 350 ? -12.671 -9.488 -9.290 1.00 97.88 350 ILE A CA 1
ATOM 2933 C C . ILE A 1 350 ? -13.914 -10.382 -9.346 1.00 97.88 350 ILE A C 1
ATOM 2935 O O . ILE A 1 350 ? -14.892 -10.115 -8.650 1.00 97.88 350 ILE A O 1
ATOM 2939 N N . GLU A 1 351 ? -13.867 -11.464 -10.123 1.00 96.38 351 GLU A N 1
ATOM 2940 C CA . GLU A 1 351 ? -14.979 -12.415 -10.277 1.00 96.38 351 GLU A CA 1
ATOM 2941 C C . GLU A 1 351 ? -15.347 -13.118 -8.963 1.00 96.38 351 GLU A C 1
ATOM 2943 O O . GLU A 1 351 ? -16.521 -13.351 -8.671 1.00 96.38 351 GLU A O 1
ATOM 2948 N N . GLN A 1 352 ? -14.349 -13.445 -8.142 1.00 96.50 352 GLN A N 1
ATOM 2949 C CA . GLN A 1 352 ? -14.566 -14.098 -6.852 1.00 96.50 352 GLN A CA 1
ATOM 2950 C C . GLN A 1 352 ? -15.206 -13.160 -5.824 1.00 96.50 352 GLN A C 1
ATOM 2952 O O . GLN A 1 352 ? -16.015 -13.601 -5.002 1.00 96.50 352 GLN A O 1
ATOM 2957 N N . ASN A 1 353 ? -14.851 -11.875 -5.866 1.00 96.38 353 ASN A N 1
ATOM 2958 C CA . ASN A 1 353 ? -15.234 -10.905 -4.844 1.00 96.38 353 ASN A CA 1
ATOM 2959 C C . ASN A 1 353 ? -16.475 -10.072 -5.202 1.00 96.38 353 ASN A C 1
ATOM 2961 O O . ASN A 1 353 ? -17.128 -9.551 -4.296 1.00 96.38 353 ASN A O 1
ATOM 2965 N N . TYR A 1 354 ? -16.838 -9.975 -6.484 1.00 95.94 354 TYR A N 1
ATOM 2966 C CA . TYR A 1 354 ? -18.004 -9.224 -6.953 1.00 95.94 354 TYR A CA 1
ATOM 2967 C C . TYR A 1 354 ? -18.875 -10.102 -7.855 1.00 95.94 354 TYR A C 1
ATOM 2969 O O . TYR A 1 354 ? -18.396 -10.657 -8.840 1.00 95.94 354 TYR A O 1
ATOM 2977 N N . ARG A 1 355 ? -20.164 -10.220 -7.511 1.00 87.00 355 ARG A N 1
ATOM 2978 C CA . ARG A 1 355 ? -21.153 -11.030 -8.243 1.00 87.00 355 ARG A CA 1
ATOM 2979 C C . ARG A 1 355 ? -22.106 -10.186 -9.078 1.00 87.00 355 ARG A C 1
ATOM 2981 O O . ARG A 1 355 ? -22.346 -9.008 -8.717 1.00 87.00 355 ARG A O 1
#

Radius of gyration: 40.11 Å; chains: 1; bounding box: 67×50×131 Å

Secondary structure (DSSP, 8-state):
---HHHHHHHHHHHHHHHHHHHHHHH-TT----HHHHHHHHHHHHHHHHHHHHHHHHHHHHHHHHHHHHHHHHHHHHHHHHHHHHHHHHHHHHHHHHH--SSPPPHHHHHHHHHHHHHHHHHHHHHTHHHHHHS--HHHHHHHHHHHHHH--HHHHHHHHHHHTS----GGGGGT-TTS---PPPHHHHTTS-HHHHHHHHHH-TTTSPPPHHHHHHHT-SSS--THHHHHHHHHHHHHHHHH----HHHHHHHHHHHHHHHHH----BHHHHHHHHHHHHTT-GGGS-HHHHHHHHTT--TTS-B-SBBTTB-SSTT-B-SSPPP-BHHHHHHHHHHHHIIIII-HHHHHHH--

Sequence (355 aa):
MNKEPLKTVYKAVSDRYTRFVRFWTEHPNTAFPLRMWERETKKRIAREQETLRFYTERGEKKNRLISAILELKWQVRSILAICFISFSISTFLILDNNFSFRSKSYREFVSQLDDSMLFGTAWMTARTGQLTQRPNLFLIHMIDDMADMSEEPRLRRIVEMYLGIPGDSLWRRLADKSAEIKPPTRSELDQLEDYQRWTLYALAPAAVPLSEEEKASMFSENAHHWGSLTHQLISLYVYWKYQGEDVDTLLDYLSERIAFEAILDIRVTDLYLQRVAFLLSVGRPDLVRPRWVERIIAKQDTDGGWSADWHGWGPDILRFQWKEQGVNAHTTVQGMWALYMLKYRYPEWIEQNYR

Foldseek 3Di:
DPCVVVVVVVVVVVVVVVVVVVVCVVCVPDPDPVVVVVVVVVVVVVVVVVVVVVVVVVVVVVVVVVVVVVVVVVVVVVVVVVVVVVVVVLVVLLCLLFDDPDADFLVRVVVLLVVLLVLLLVLCLVCLCVCQVDHPLLLLLLLVVLCVQPVPVSSVVSLVSNVPDDDQDLSCCSSPVPHDDDQDDPVVVVPDDLLVLLQSCLSPVP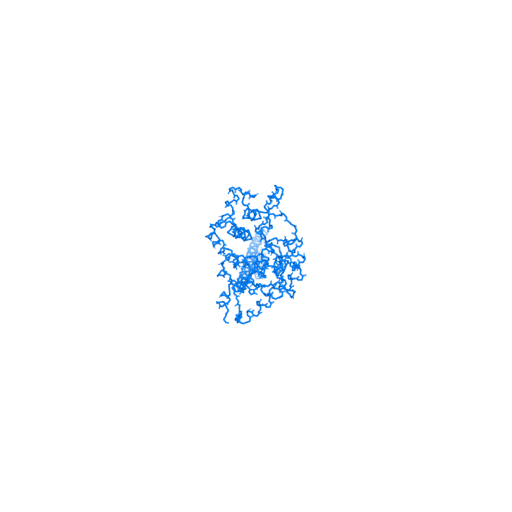SRPDDPVSVCCLLPLPNDDDLVLLSSLVSVLSNCVRVVDPSLVSNVSSLLRLLVVSSSPSFDFLSLLSNLLSCLSSPNLVSDHPSSLVVLSVQQDPSSFHFGGDPQRHPDPPGRHPDTHDGDSSRSSSSSSSSSSCVRVNVVSSVVRHD